Protein AF-I2NRF6-F1 (afdb_monomer)

Radius of gyration: 36.83 Å; Cα contacts (8 Å, |Δi|>4): 286; chains: 1; bounding box: 95×113×86 Å

Mean predicted aligned error: 20.54 Å

Solvent-accessible surface area (backbone atoms only — not comparable to full-atom values): 15929 Å² total; per-residue (Å²): 130,88,85,88,87,87,88,79,90,83,82,88,79,86,84,82,81,82,82,82,86,74,88,84,81,87,84,85,87,82,91,84,87,80,81,88,86,83,93,84,89,80,89,77,91,84,89,85,81,90,86,87,86,87,82,82,86,88,88,80,89,79,90,85,88,89,84,87,84,89,88,91,91,83,86,87,87,85,82,90,82,88,85,87,88,84,88,86,85,85,90,87,90,86,89,82,88,89,81,94,71,92,71,78,76,79,74,76,77,74,75,76,76,73,68,51,73,68,55,41,20,56,50,25,44,54,50,34,75,73,59,85,54,38,16,42,33,33,36,18,33,46,49,36,55,45,19,67,72,62,37,46,52,29,30,57,85,72,59,40,39,37,38,32,38,48,79,50,41,38,33,44,27,50,70,94,61,67,76,44,63,25,41,70,77,49,71,55,72,45,58,92,80,7,36,37,39,29,39,31,41,27,94,87,71,52,63,38,33,46,36,40,33,20,31,84,78,27,46,58,72,40,40,36,39,39,43,95,91,46,75,47,66,26,42,77,113

pLDDT: mean 70.99, std 26.88, range [32.66, 98.62]

Organism: NCBI:txid1095733

Foldseek 3Di:
DDDDDDDDDDDDDDDDDDDPPDDDDDDDDDDDDDDDDDDDDDDDDDDDDDDDDDDDDDDDDDDDDDDDDDDDDDDDDDDDDDDDDDDDDDDDDDDDDDDDDPPDDPDDPDPPPPDALQRQLVVLVVVLVVDPQLLSVLLSCVSNQQCVLVAAWWALVPQWIWGAHRRGWIWTTDHPRDTFIWHFPDWDADRPQSWIKTWTAGPVGFTKIWIWHADSNSHTPWIWIGGPNDIGIIDHD

Sequence (237 aa):
MKNKKIISLAALALTAILFLGACGGNKEEKTSEASSSKTSQVKQTSSSKKKVITSKDPIASSSSDSKSEESHTVGSKNNQAAASQTPAPAEEATPAAPVTKEVATPATPAKAKLPSLEDGHAHAKKQASATENAQYKGVYSVAAGDFSAAAGNWSDKRDTGVTIGQGGQVTIQLPGGQPVAYGISAYNYTLDDGHYHANLSAGDGSAATLDIVVGKDGSVSSVTVLKDGVSHSLTRE

Structure (mmCIF, N/CA/C/O backbone):
data_AF-I2NRF6-F1
#
_entry.id   AF-I2NRF6-F1
#
loop_
_atom_site.group_PDB
_atom_site.id
_atom_site.type_symbol
_atom_site.label_atom_id
_atom_site.label_alt_id
_atom_site.label_comp_id
_atom_site.label_asym_id
_atom_site.label_entity_id
_atom_site.label_seq_id
_atom_site.pdbx_PDB_ins_code
_atom_site.Cartn_x
_atom_site.Cartn_y
_atom_site.Cartn_z
_atom_site.occupancy
_atom_site.B_iso_or_equiv
_atom_site.auth_seq_id
_atom_site.auth_comp_id
_atom_site.auth_asym_id
_atom_site.auth_atom_id
_atom_site.pdbx_PDB_model_num
ATOM 1 N N . MET A 1 1 ? -51.000 -19.996 17.520 1.00 37.38 1 MET A N 1
ATOM 2 C CA . MET A 1 1 ? -49.983 -21.081 17.511 1.00 37.38 1 MET A CA 1
ATOM 3 C C . MET A 1 1 ? -48.806 -20.565 16.675 1.00 37.38 1 MET A C 1
ATOM 5 O O . MET A 1 1 ? -49.075 -19.895 15.692 1.00 37.38 1 MET A O 1
ATOM 9 N N . LYS A 1 2 ? -47.540 -20.562 17.129 1.00 49.00 2 LYS A N 1
ATOM 10 C CA . LYS A 1 2 ? -46.599 -21.712 17.1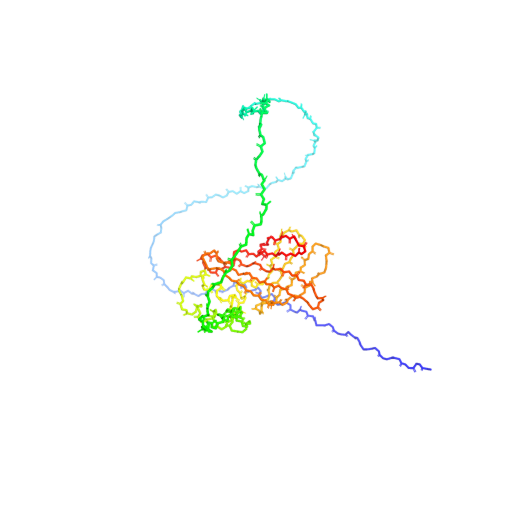78 1.00 49.00 2 LYS A CA 1
ATOM 11 C C . LYS A 1 2 ? -46.588 -22.447 15.815 1.00 49.00 2 LYS A C 1
ATOM 13 O O . LYS A 1 2 ? -47.641 -22.907 15.405 1.00 49.00 2 LYS A O 1
ATOM 18 N N . ASN A 1 3 ? -45.489 -22.531 15.052 1.00 54.09 3 ASN A N 1
ATOM 19 C CA . ASN A 1 3 ? -44.090 -22.765 15.455 1.00 54.09 3 ASN A CA 1
ATOM 20 C C . ASN A 1 3 ? -43.054 -21.905 14.693 1.00 54.09 3 ASN A C 1
ATOM 22 O O . ASN A 1 3 ? -43.292 -21.501 13.561 1.00 54.09 3 ASN A O 1
ATOM 26 N N . LYS A 1 4 ? -41.862 -21.725 15.282 1.00 56.09 4 LYS A N 1
ATOM 27 C CA . LYS A 1 4 ? -40.621 -21.338 14.578 1.00 56.09 4 LYS A CA 1
ATOM 28 C C . LYS A 1 4 ? -39.717 -22.576 14.483 1.00 56.09 4 LYS A C 1
ATOM 30 O O . LYS A 1 4 ? -39.718 -23.373 15.419 1.00 56.09 4 LYS A O 1
ATOM 35 N N . LYS A 1 5 ? -38.921 -22.724 13.418 1.00 68.00 5 LYS A N 1
ATOM 36 C CA . LYS A 1 5 ? -37.789 -23.667 13.383 1.00 68.00 5 LYS A CA 1
ATOM 37 C C . LYS A 1 5 ? -36.487 -22.883 13.259 1.00 68.00 5 LYS A C 1
ATOM 39 O O . LYS A 1 5 ? -36.345 -22.071 12.354 1.00 68.00 5 LYS A O 1
ATOM 44 N N . ILE A 1 6 ? -35.570 -23.142 14.183 1.00 62.25 6 ILE A N 1
ATOM 45 C CA . ILE A 1 6 ? -34.181 -22.687 14.146 1.00 62.25 6 ILE A CA 1
ATOM 46 C C . ILE A 1 6 ? -33.362 -23.946 13.863 1.00 62.25 6 ILE A C 1
ATOM 48 O O . ILE A 1 6 ? -33.568 -24.956 14.535 1.00 62.25 6 ILE A O 1
ATOM 52 N N . ILE A 1 7 ? -32.476 -23.903 12.873 1.00 69.69 7 ILE A N 1
ATOM 53 C CA . ILE A 1 7 ? -31.483 -24.954 12.632 1.00 69.69 7 ILE A CA 1
ATOM 54 C C . ILE A 1 7 ? -30.125 -24.329 12.929 1.00 69.69 7 ILE A C 1
ATOM 56 O O . ILE A 1 7 ? -29.842 -23.224 12.473 1.00 69.69 7 ILE A O 1
ATOM 60 N N . SER A 1 8 ? -29.330 -25.002 13.753 1.00 47.97 8 SER A N 1
ATOM 61 C CA . SER A 1 8 ? -28.060 -24.499 14.264 1.00 47.97 8 SER A CA 1
ATOM 62 C C . SER A 1 8 ? -27.054 -25.639 14.382 1.00 47.97 8 SER A C 1
ATOM 64 O O . SER A 1 8 ? -27.447 -26.777 14.623 1.00 47.97 8 SER A O 1
ATOM 66 N N . LEU A 1 9 ? -25.778 -25.264 14.290 1.00 45.59 9 LEU A N 1
ATOM 67 C CA . LEU A 1 9 ? -24.602 -25.986 14.774 1.00 45.59 9 LEU A CA 1
ATOM 68 C C . LEU A 1 9 ? -24.244 -27.337 14.119 1.00 45.59 9 LEU A C 1
ATOM 70 O O . LEU A 1 9 ? -24.797 -28.385 14.435 1.00 45.59 9 LEU A O 1
ATOM 74 N N . ALA A 1 10 ? -23.141 -27.315 13.370 1.00 56.53 10 ALA A N 1
ATOM 75 C CA . ALA A 1 10 ? -22.099 -28.339 13.434 1.00 56.53 10 ALA A CA 1
ATOM 76 C C . ALA A 1 10 ? -20.745 -27.650 13.183 1.00 56.53 10 ALA A C 1
ATOM 78 O O . ALA A 1 10 ? -20.636 -26.837 12.268 1.00 56.53 10 ALA A O 1
ATOM 79 N N . ALA A 1 11 ? -19.732 -27.925 14.008 1.00 53.75 11 ALA A N 1
ATOM 80 C CA . ALA A 1 11 ? -18.400 -27.334 13.862 1.00 53.75 11 ALA A CA 1
ATOM 81 C C . ALA A 1 11 ? -17.468 -28.276 13.084 1.00 53.75 11 ALA A C 1
ATOM 83 O O . ALA A 1 11 ? -17.462 -29.480 13.343 1.00 53.75 11 ALA A O 1
ATOM 84 N N . LEU A 1 12 ? -16.641 -27.736 12.181 1.00 50.00 12 LEU A N 1
ATOM 85 C CA . LEU A 1 12 ? -15.495 -28.478 11.650 1.00 50.00 12 LEU A CA 1
ATOM 86 C C . LEU A 1 12 ? -14.357 -28.459 12.676 1.00 50.00 12 LEU A C 1
ATOM 88 O O . LEU A 1 12 ? -13.884 -27.394 13.069 1.00 50.00 12 LEU A O 1
ATOM 92 N N . ALA A 1 13 ? -13.911 -29.642 13.094 1.00 58.81 13 ALA A N 1
ATOM 93 C CA . ALA A 1 13 ? -12.734 -29.795 13.940 1.00 58.81 13 ALA A CA 1
ATOM 94 C C . ALA A 1 13 ? -11.450 -29.721 13.097 1.00 58.81 13 ALA A C 1
ATOM 96 O O . ALA A 1 13 ? -11.350 -30.373 12.058 1.00 58.81 13 ALA A O 1
ATOM 97 N N . LEU A 1 14 ? -10.453 -28.960 13.559 1.00 43.31 14 LEU A N 1
ATOM 98 C CA . LEU A 1 14 ? -9.118 -28.943 12.957 1.00 43.31 14 LEU A CA 1
ATOM 99 C C . LEU A 1 14 ? -8.323 -30.177 13.406 1.00 43.31 14 LEU A C 1
ATOM 101 O O . LEU A 1 14 ? -7.931 -30.280 14.568 1.00 43.31 14 LEU A O 1
ATOM 105 N N . THR A 1 15 ? -8.034 -31.087 12.478 1.00 59.72 15 THR A N 1
ATOM 106 C CA . THR A 1 15 ? -7.159 -32.246 12.714 1.00 59.72 15 THR A CA 1
ATOM 107 C C . THR A 1 15 ? -5.709 -31.900 12.366 1.00 59.72 15 THR A C 1
ATOM 109 O O . THR A 1 15 ? -5.288 -32.010 11.216 1.00 59.72 15 THR A O 1
ATOM 112 N N . ALA A 1 16 ? -4.922 -31.478 13.357 1.00 50.16 16 ALA A N 1
ATOM 113 C CA . ALA A 1 16 ? -3.485 -31.262 13.183 1.00 50.16 16 ALA A CA 1
ATOM 114 C C . ALA A 1 16 ? -2.722 -32.600 13.251 1.00 50.16 16 ALA A C 1
ATOM 116 O O . ALA A 1 16 ? -2.736 -33.271 14.282 1.00 50.16 16 ALA A O 1
ATOM 117 N N . ILE A 1 17 ? -2.037 -32.983 12.168 1.00 72.50 17 ILE A N 1
ATOM 118 C CA . ILE A 1 17 ? -1.206 -34.197 12.119 1.00 72.50 17 ILE A CA 1
ATOM 119 C C . ILE A 1 17 ? 0.265 -33.817 12.323 1.00 72.50 17 ILE A C 1
ATOM 121 O O . ILE A 1 17 ? 0.910 -33.280 11.426 1.00 72.50 17 ILE A O 1
ATOM 125 N N . LEU A 1 18 ? 0.807 -34.132 13.501 1.00 58.41 18 LEU A N 1
ATOM 126 C CA . LEU A 1 18 ? 2.235 -34.015 13.805 1.00 58.41 18 LEU A CA 1
ATOM 127 C C . LEU A 1 18 ? 2.958 -35.326 13.462 1.00 58.41 18 LEU A C 1
ATOM 129 O O . LEU A 1 18 ? 3.000 -36.248 14.276 1.00 58.41 18 LEU A O 1
ATOM 133 N N . PHE A 1 19 ? 3.558 -35.413 12.272 1.00 60.91 19 PHE A N 1
ATOM 134 C CA . PHE A 1 19 ? 4.422 -36.545 11.923 1.00 60.91 19 PHE A CA 1
ATOM 135 C C . PHE A 1 19 ? 5.835 -36.374 12.499 1.00 60.91 19 PHE A C 1
ATOM 137 O O . PHE A 1 19 ? 6.716 -35.778 11.881 1.00 60.91 19 PHE A O 1
ATOM 144 N N . LEU A 1 20 ? 6.070 -36.950 13.682 1.00 56.56 20 LEU A N 1
ATOM 145 C CA . LEU A 1 20 ? 7.418 -37.163 14.218 1.00 56.56 20 LEU A CA 1
ATOM 146 C C . LEU A 1 20 ? 8.091 -38.331 13.473 1.00 56.56 20 LEU A C 1
ATOM 148 O O . LEU A 1 20 ? 8.017 -39.484 13.894 1.00 56.56 20 LEU A O 1
ATOM 152 N N . GLY A 1 21 ? 8.755 -38.031 12.355 1.00 49.56 21 GLY A N 1
ATOM 153 C CA . GLY A 1 21 ? 9.581 -38.990 11.615 1.00 49.56 21 GLY A CA 1
ATOM 154 C C . GLY A 1 21 ? 10.935 -39.219 12.291 1.00 49.56 21 GLY A C 1
ATOM 155 O O . GLY A 1 21 ? 11.900 -38.521 11.990 1.00 49.56 21 GLY A O 1
ATOM 156 N N . ALA A 1 22 ? 11.017 -40.182 13.211 1.00 42.44 22 ALA A N 1
ATOM 157 C CA . ALA A 1 22 ? 12.249 -40.495 13.937 1.00 42.44 22 ALA A CA 1
ATOM 158 C C . ALA A 1 22 ? 13.098 -41.595 13.263 1.00 42.44 22 ALA A C 1
ATOM 160 O O . ALA A 1 22 ? 12.592 -42.655 12.915 1.00 42.44 22 ALA A O 1
ATOM 161 N N . CYS A 1 23 ? 14.403 -41.321 13.163 1.00 44.41 23 CYS A N 1
ATOM 162 C CA . CYS A 1 23 ? 15.554 -42.239 13.114 1.00 44.41 23 CYS A CA 1
ATOM 163 C C . CYS A 1 23 ? 15.376 -43.678 12.564 1.00 44.41 23 CYS A C 1
ATOM 165 O O . CYS A 1 23 ? 14.901 -44.577 13.256 1.00 44.41 23 CYS A O 1
ATOM 167 N N . GLY A 1 24 ? 15.964 -43.931 11.389 1.00 40.94 24 GLY A N 1
ATOM 168 C CA . GLY A 1 24 ? 16.352 -45.264 10.909 1.00 40.94 24 GLY A CA 1
ATOM 169 C C . GLY A 1 24 ? 17.082 -45.171 9.557 1.00 40.94 24 GLY A C 1
ATOM 170 O O . GLY A 1 24 ? 16.730 -44.333 8.737 1.00 40.94 24 GLY A O 1
ATOM 171 N N . GLY A 1 25 ? 18.117 -45.961 9.254 1.00 37.56 25 GLY A N 1
ATOM 172 C CA . GLY A 1 25 ? 18.755 -46.975 10.099 1.00 37.56 25 GLY A CA 1
ATOM 173 C C . GLY A 1 25 ? 19.705 -47.900 9.324 1.00 37.56 25 GLY A C 1
ATOM 174 O O . GLY A 1 25 ? 19.386 -49.068 9.183 1.00 37.56 25 GLY A O 1
ATOM 175 N N . ASN A 1 26 ? 20.847 -47.363 8.869 1.00 41.31 26 ASN A N 1
ATOM 176 C CA . ASN A 1 26 ? 22.010 -48.024 8.233 1.00 41.31 26 ASN A CA 1
ATOM 177 C C . ASN A 1 26 ? 21.811 -48.967 7.012 1.00 41.31 26 ASN A C 1
ATOM 179 O O . ASN A 1 26 ? 20.937 -49.826 6.945 1.00 41.31 26 ASN A O 1
ATOM 183 N N . LYS A 1 27 ? 22.752 -48.858 6.065 1.00 47.28 27 LYS A N 1
ATOM 184 C CA . LYS A 1 27 ? 23.348 -49.998 5.355 1.00 47.28 27 LYS A CA 1
ATOM 185 C C . LYS A 1 27 ? 24.784 -49.625 4.968 1.00 47.28 27 LYS A C 1
ATOM 187 O O . LYS A 1 27 ? 25.066 -48.446 4.773 1.00 47.28 27 LYS A O 1
ATOM 192 N N . GLU A 1 28 ? 25.681 -50.603 4.944 1.00 39.94 28 GLU A N 1
ATOM 193 C CA . GLU A 1 28 ? 27.136 -50.391 4.919 1.00 39.94 28 GLU A CA 1
ATOM 194 C C . GLU A 1 28 ? 27.783 -50.741 3.559 1.00 39.94 28 GLU A C 1
ATOM 196 O O . GLU A 1 28 ? 27.094 -51.136 2.621 1.00 39.94 28 GLU A O 1
ATOM 201 N N . GLU A 1 29 ? 29.121 -50.649 3.523 1.00 36.12 29 GLU A N 1
ATOM 202 C CA . GLU A 1 29 ? 30.067 -50.853 2.406 1.00 36.12 29 GLU A CA 1
ATOM 203 C C . GLU A 1 29 ? 30.328 -49.642 1.473 1.00 36.12 29 GLU A C 1
ATOM 205 O O . GLU A 1 29 ? 29.399 -48.987 1.018 1.00 36.12 29 GLU A O 1
ATOM 210 N N . LYS A 1 30 ? 31.586 -49.302 1.124 1.00 38.59 30 LYS A N 1
ATOM 211 C CA . LYS A 1 30 ? 32.890 -49.791 1.641 1.00 38.59 30 LYS A CA 1
ATOM 212 C C . LYS A 1 30 ? 34.030 -48.767 1.458 1.00 38.59 30 LYS A C 1
ATOM 214 O O . LYS A 1 30 ? 34.103 -48.090 0.442 1.00 38.59 30 LYS A O 1
ATOM 219 N N . THR A 1 31 ? 34.944 -48.769 2.430 1.00 35.00 31 THR A N 1
ATOM 220 C CA . THR A 1 31 ? 36.403 -48.534 2.333 1.00 35.00 31 THR A CA 1
ATOM 221 C C . THR A 1 31 ? 36.955 -47.402 1.449 1.00 35.00 31 THR A C 1
ATOM 223 O O . THR A 1 31 ? 37.095 -47.560 0.239 1.00 35.00 31 THR A O 1
ATOM 226 N N . SER A 1 32 ? 37.539 -46.383 2.095 1.00 37.81 32 SER A N 1
ATOM 227 C CA . SER A 1 32 ? 38.983 -46.087 1.960 1.00 37.81 32 SER A CA 1
ATOM 228 C C . SER A 1 32 ? 39.524 -45.272 3.145 1.00 37.81 32 SER A C 1
ATOM 230 O O . SER A 1 32 ? 38.776 -44.612 3.862 1.00 37.81 32 SER A O 1
ATOM 232 N N . GLU A 1 33 ? 40.828 -45.410 3.373 1.00 36.22 33 GLU A N 1
ATOM 233 C CA . GLU A 1 33 ? 41.611 -44.938 4.528 1.00 36.22 33 GLU A CA 1
ATOM 234 C C . GLU A 1 33 ? 42.023 -43.441 4.362 1.00 36.22 33 GLU A C 1
ATOM 236 O O . GLU A 1 33 ? 41.739 -42.846 3.327 1.00 36.22 33 GLU A O 1
ATOM 241 N N . ALA A 1 34 ? 42.669 -42.727 5.301 1.00 34.09 34 ALA A N 1
ATOM 242 C CA . ALA A 1 34 ? 43.435 -43.143 6.484 1.00 34.09 34 ALA A CA 1
ATOM 243 C C . ALA A 1 34 ? 43.531 -42.051 7.585 1.00 34.09 34 ALA A C 1
ATOM 245 O O . ALA A 1 34 ? 43.281 -40.880 7.328 1.00 34.09 34 ALA A O 1
ATOM 246 N N . SER A 1 35 ? 44.011 -42.459 8.773 1.00 39.09 35 SER A N 1
ATOM 247 C CA . SER A 1 35 ? 44.664 -41.675 9.854 1.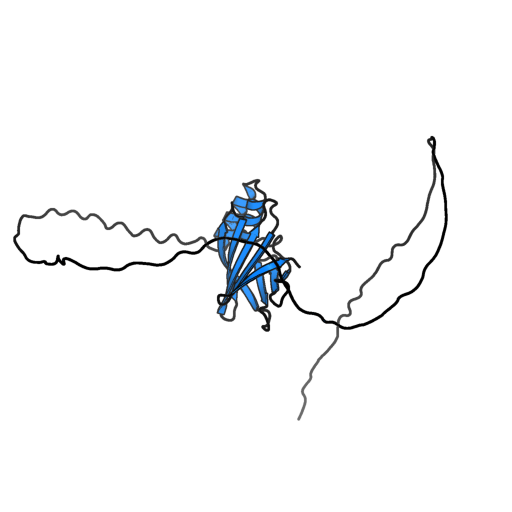00 39.09 35 SER A CA 1
ATOM 248 C C . SER A 1 35 ? 43.993 -40.395 10.407 1.00 39.09 35 SER A C 1
ATOM 250 O O . SER A 1 35 ? 43.890 -39.383 9.735 1.00 39.09 35 SER A O 1
ATOM 252 N N . SER A 1 36 ? 43.540 -40.383 11.672 1.00 41.19 36 SER A N 1
ATOM 253 C CA . SER A 1 36 ? 44.330 -40.105 12.909 1.00 41.19 36 SER A CA 1
ATOM 254 C C . SER A 1 36 ? 44.735 -38.618 13.066 1.00 41.19 36 SER A C 1
ATOM 256 O O . SER A 1 36 ? 45.257 -38.040 12.125 1.00 41.19 36 SER A O 1
ATOM 258 N N . SER A 1 37 ? 44.623 -37.927 14.209 1.00 42.84 37 SER A N 1
ATOM 259 C CA . SER A 1 37 ? 44.327 -38.284 15.619 1.00 42.84 37 SER A CA 1
ATOM 260 C C . SER A 1 37 ? 43.640 -37.066 16.322 1.00 42.84 37 SER A C 1
ATOM 262 O O . SER A 1 37 ? 43.393 -36.073 15.651 1.00 42.84 37 SER A O 1
ATOM 264 N N . LYS A 1 38 ? 43.305 -36.988 17.628 1.00 45.94 38 LYS A N 1
ATOM 265 C CA . LYS A 1 38 ? 43.555 -37.838 18.816 1.00 45.94 38 LYS A CA 1
ATOM 266 C C . LYS A 1 38 ? 42.481 -37.619 19.912 1.00 45.94 38 LYS A C 1
ATOM 268 O O . LYS A 1 38 ? 41.766 -36.626 19.906 1.00 45.94 38 LYS A O 1
ATOM 273 N N . THR A 1 39 ? 42.420 -38.530 20.883 1.00 40.25 39 THR A N 1
ATOM 274 C CA . THR A 1 39 ? 41.575 -38.501 22.098 1.00 40.25 39 THR A CA 1
ATOM 275 C C . THR A 1 39 ? 42.037 -37.508 23.176 1.00 40.25 39 THR A C 1
ATOM 277 O O . THR A 1 39 ? 43.237 -37.410 23.417 1.00 40.25 39 THR A O 1
ATOM 280 N N . SER A 1 40 ? 41.082 -36.926 23.921 1.00 43.19 40 SER A N 1
ATOM 281 C CA . SER A 1 40 ? 41.122 -36.842 25.400 1.00 43.19 40 SER A CA 1
ATOM 282 C C . SER A 1 40 ? 39.719 -36.657 26.002 1.00 43.19 40 SER A C 1
ATOM 284 O O . SER A 1 40 ? 38.947 -35.818 25.551 1.00 43.19 40 SER A O 1
ATOM 286 N N . GLN A 1 41 ? 39.389 -37.460 27.019 1.00 36.78 41 GLN A N 1
ATOM 287 C CA . GLN A 1 41 ? 38.160 -37.365 27.823 1.00 36.78 41 GLN A CA 1
ATOM 288 C C . GLN A 1 41 ? 38.431 -36.633 29.146 1.00 36.78 41 GLN A C 1
ATOM 290 O O . GLN A 1 41 ? 39.555 -36.691 29.631 1.00 36.78 41 GLN A O 1
ATOM 295 N N . VAL A 1 42 ? 37.379 -36.079 29.766 1.00 38.19 42 VAL A N 1
ATOM 296 C CA . VAL A 1 42 ? 37.062 -36.054 31.222 1.00 38.19 42 VAL A CA 1
ATOM 297 C C . VAL A 1 42 ? 35.727 -35.279 31.339 1.00 38.19 42 VAL A C 1
ATOM 299 O O . VAL A 1 42 ? 35.592 -34.214 30.751 1.00 38.19 42 VAL A O 1
ATOM 302 N N . LYS A 1 43 ? 34.602 -35.883 31.768 1.00 35.06 43 LYS A N 1
ATOM 303 C CA . LYS A 1 43 ? 34.129 -36.080 33.164 1.00 35.06 43 LYS A CA 1
ATOM 304 C C . LYS A 1 43 ? 34.078 -34.774 33.996 1.00 35.06 43 LYS A C 1
ATOM 306 O O . LYS A 1 43 ? 34.999 -33.986 33.931 1.00 35.06 43 LYS A O 1
ATOM 311 N N . GLN A 1 44 ? 33.112 -34.499 34.878 1.00 37.91 44 GLN A N 1
ATOM 312 C CA . GLN A 1 44 ? 31.765 -35.035 35.152 1.00 37.91 44 GLN A CA 1
ATOM 313 C C . GLN A 1 44 ? 31.134 -34.152 36.258 1.00 37.91 44 GLN A C 1
ATOM 315 O O . GLN A 1 44 ? 31.861 -33.779 37.176 1.00 37.91 44 GLN A O 1
ATOM 320 N N . THR A 1 45 ? 29.800 -33.976 36.298 1.00 33.12 45 THR A N 1
ATOM 321 C CA . THR A 1 45 ? 29.042 -33.405 37.457 1.00 33.12 45 THR A CA 1
ATOM 322 C C . THR A 1 45 ? 29.353 -31.924 37.810 1.00 33.12 45 THR A C 1
ATOM 324 O O . THR A 1 45 ? 30.334 -31.371 37.338 1.00 33.12 45 THR A O 1
ATOM 327 N N . SER A 1 46 ? 28.538 -31.165 38.562 1.00 36.62 46 SER A N 1
ATOM 328 C CA . SER A 1 46 ? 27.260 -31.435 39.269 1.00 36.62 46 SER A CA 1
ATOM 329 C C . SER A 1 46 ? 26.392 -30.163 39.396 1.00 36.62 46 SER A C 1
ATOM 331 O O . SER A 1 46 ? 26.882 -29.047 39.263 1.00 36.62 46 SER A O 1
ATOM 333 N N . SER A 1 47 ? 25.100 -30.333 39.693 1.00 38.62 47 SER A N 1
ATOM 334 C CA . SER A 1 47 ? 24.085 -29.276 39.857 1.00 38.62 47 SER A CA 1
ATOM 335 C C . SER A 1 47 ? 23.961 -28.735 41.294 1.00 38.62 47 SER A C 1
ATOM 337 O O . SER A 1 47 ? 24.228 -29.482 42.235 1.00 38.62 47 SER A O 1
ATOM 339 N N . SER A 1 48 ? 23.443 -27.499 41.485 1.00 41.12 48 SER A N 1
ATOM 340 C CA . SER A 1 48 ? 22.462 -27.165 42.558 1.00 41.12 48 SER A CA 1
ATOM 341 C C . SER A 1 48 ? 22.058 -25.679 42.735 1.00 41.12 48 SER A C 1
ATOM 343 O O . SER A 1 48 ? 22.898 -24.794 42.774 1.00 41.12 48 SER A O 1
ATOM 345 N N . LYS A 1 49 ? 20.765 -25.487 43.064 1.00 40.19 49 LYS A N 1
ATOM 346 C CA . LYS A 1 49 ? 20.176 -24.506 44.022 1.00 40.19 49 LYS A CA 1
ATOM 347 C C . LYS A 1 49 ? 20.181 -22.985 43.733 1.00 40.19 49 LYS A C 1
ATOM 349 O O . LYS A 1 49 ? 21.005 -22.224 44.225 1.00 40.19 49 LYS A O 1
ATOM 354 N N . LYS A 1 50 ? 19.053 -22.551 43.152 1.00 44.47 50 LYS A N 1
ATOM 355 C CA . LYS A 1 50 ? 18.151 -21.468 43.625 1.00 44.47 50 LYS A CA 1
ATOM 356 C C . LYS A 1 50 ? 18.508 -20.818 44.982 1.00 44.47 50 LYS A C 1
ATOM 358 O O . LYS A 1 50 ? 18.512 -21.507 46.003 1.00 44.47 50 LYS A O 1
ATOM 363 N N . LYS A 1 51 ? 18.576 -19.479 45.021 1.00 42.47 51 LYS A N 1
ATOM 364 C CA . LYS A 1 51 ? 18.399 -18.659 46.237 1.00 42.47 51 LYS A CA 1
ATOM 365 C C . LYS A 1 51 ? 17.592 -17.393 45.913 1.00 42.47 51 LYS A C 1
ATOM 367 O O . LYS A 1 51 ? 17.826 -16.773 44.885 1.00 42.47 51 LYS A O 1
ATOM 372 N N . VAL A 1 52 ? 16.662 -17.022 46.792 1.00 41.81 52 VAL A N 1
ATOM 373 C CA . VAL A 1 52 ? 15.909 -15.754 46.760 1.00 41.81 52 VAL A CA 1
ATOM 374 C C . VAL A 1 52 ? 16.242 -14.989 48.038 1.00 41.81 52 VAL A C 1
ATOM 376 O O . VAL A 1 52 ? 16.162 -15.581 49.112 1.00 41.81 52 VAL A O 1
ATOM 379 N N . ILE A 1 53 ? 16.595 -13.705 47.933 1.00 48.91 53 ILE A N 1
ATOM 380 C CA . ILE A 1 53 ? 16.589 -12.741 49.046 1.00 48.91 53 ILE A CA 1
ATOM 381 C C . ILE A 1 53 ? 16.098 -11.391 48.509 1.00 48.91 53 ILE A C 1
ATOM 383 O O . ILE A 1 53 ? 16.611 -10.893 47.512 1.00 48.91 53 ILE A O 1
ATOM 387 N N . THR A 1 54 ? 15.124 -10.805 49.199 1.00 44.66 54 THR A N 1
ATOM 388 C CA . THR A 1 54 ? 14.643 -9.423 49.043 1.00 44.66 54 THR A CA 1
ATOM 389 C C . THR A 1 54 ? 15.302 -8.507 50.076 1.00 44.66 54 THR A C 1
ATOM 391 O O . THR A 1 54 ? 15.361 -8.920 51.232 1.00 44.66 54 THR A O 1
ATOM 394 N N . SER A 1 55 ? 15.680 -7.269 49.719 1.00 42.22 55 SER A N 1
ATOM 395 C CA . SER A 1 55 ? 15.767 -6.134 50.667 1.00 42.22 55 SER A CA 1
ATOM 396 C C . SER A 1 55 ? 15.954 -4.764 49.989 1.00 42.22 55 SER A C 1
ATOM 398 O O . SER A 1 55 ? 16.987 -4.517 49.382 1.00 42.22 55 SER A O 1
ATOM 400 N N . LYS A 1 56 ? 14.939 -3.908 50.163 1.00 49.41 56 LYS A N 1
ATOM 401 C CA . LYS A 1 56 ? 14.932 -2.441 50.377 1.00 49.41 56 LYS A CA 1
ATOM 402 C C . LYS A 1 56 ? 16.120 -1.533 49.962 1.00 49.41 56 LYS A C 1
ATOM 404 O O . LYS A 1 56 ? 17.211 -1.632 50.514 1.00 49.41 56 LYS A O 1
ATOM 409 N N . ASP A 1 57 ? 15.762 -0.493 49.202 1.00 44.41 57 ASP A N 1
ATOM 410 C CA . ASP A 1 57 ? 16.264 0.904 49.216 1.00 44.41 57 ASP A CA 1
ATOM 411 C C . ASP A 1 57 ? 16.205 1.584 50.618 1.00 44.41 57 ASP A C 1
ATOM 413 O O . ASP A 1 57 ? 15.541 1.032 51.504 1.00 44.41 57 ASP A O 1
ATOM 417 N N . PRO A 1 58 ? 16.774 2.798 50.863 1.00 59.28 58 PRO A N 1
ATOM 418 C CA . PRO A 1 58 ? 17.309 3.785 49.901 1.00 59.28 58 PRO A CA 1
ATOM 419 C C . PRO A 1 58 ? 18.664 4.431 50.286 1.00 59.28 58 PRO A C 1
ATOM 421 O O . PRO A 1 58 ? 19.214 4.154 51.347 1.00 59.28 58 PRO A O 1
ATOM 424 N N . ILE A 1 59 ? 19.137 5.385 49.467 1.00 46.06 59 ILE A N 1
ATOM 425 C CA . ILE A 1 59 ? 19.852 6.620 49.872 1.00 46.06 59 ILE A CA 1
ATOM 426 C C . ILE A 1 59 ? 19.806 7.631 48.703 1.00 46.06 59 ILE A C 1
ATOM 428 O O . ILE A 1 59 ? 19.637 7.234 47.553 1.00 46.06 59 ILE A O 1
ATOM 432 N N . ALA A 1 60 ? 19.914 8.932 48.993 1.00 38.78 60 ALA A N 1
ATOM 433 C CA . ALA A 1 60 ? 19.880 10.021 48.008 1.00 38.78 60 ALA A CA 1
ATOM 434 C C . ALA A 1 60 ? 21.116 10.936 48.121 1.00 38.78 60 ALA A C 1
ATOM 436 O O . ALA A 1 60 ? 21.743 10.967 49.179 1.00 38.78 60 ALA A O 1
ATOM 437 N N . SER A 1 61 ? 21.365 11.737 47.070 1.00 32.69 61 SER A N 1
ATOM 438 C CA . SER A 1 61 ? 22.382 12.813 46.984 1.00 32.69 61 SER A CA 1
ATOM 439 C C . SER A 1 61 ? 23.856 12.351 46.943 1.00 32.69 61 SER A C 1
ATOM 441 O O . SER A 1 61 ? 24.211 11.350 47.55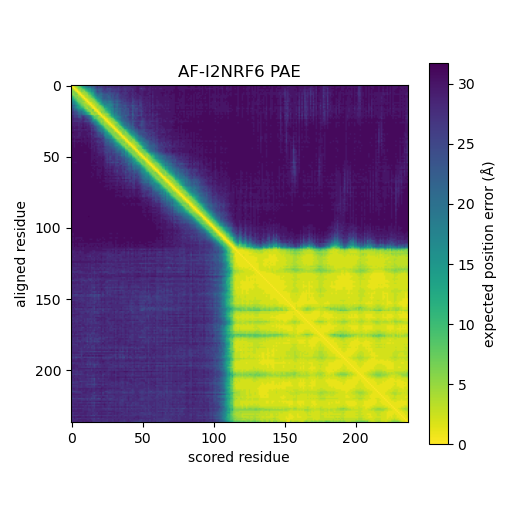0 1.00 32.69 61 SER A O 1
ATOM 443 N N . SER A 1 62 ? 24.787 13.030 46.255 1.00 35.12 62 SER A N 1
ATOM 444 C CA . SER A 1 62 ? 24.717 14.191 45.332 1.00 35.12 62 SER A CA 1
ATOM 445 C C . SER A 1 62 ? 26.040 14.345 44.554 1.00 35.12 62 SER A C 1
ATOM 447 O O . SER A 1 62 ? 27.054 13.879 45.059 1.00 35.12 62 SER A O 1
ATOM 449 N N . SER A 1 63 ? 26.033 15.117 43.445 1.00 38.12 63 SER A N 1
ATOM 450 C CA . SER A 1 63 ? 27.178 15.854 42.823 1.00 38.12 63 SER A CA 1
ATOM 451 C C . SER A 1 63 ? 28.453 15.078 42.413 1.00 38.12 63 SER A C 1
ATOM 453 O O . SER A 1 63 ? 28.940 14.243 43.158 1.00 38.12 63 SER A O 1
ATOM 455 N N . SER A 1 64 ? 29.147 15.364 41.306 1.00 40.22 64 SER A N 1
ATOM 456 C CA . SER A 1 64 ? 28.900 16.151 40.072 1.00 40.22 64 SER A CA 1
ATOM 457 C C . SER A 1 64 ? 29.940 15.643 39.017 1.00 40.22 64 SER A C 1
ATOM 459 O O . SER A 1 64 ? 30.410 14.520 39.178 1.00 40.22 64 SER A O 1
ATOM 461 N N . ASP A 1 65 ? 30.352 16.262 37.901 1.00 38.81 65 ASP A N 1
ATOM 462 C CA . AS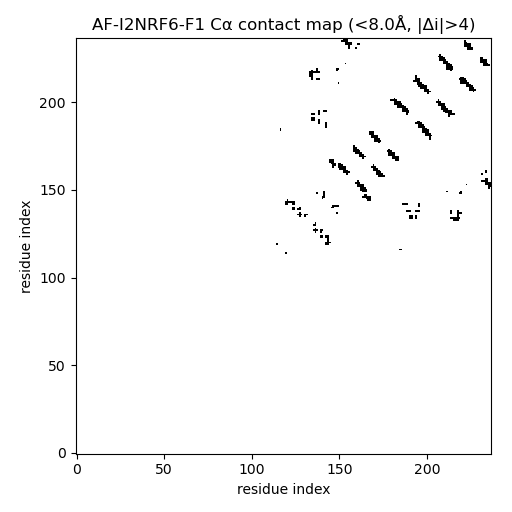P A 1 65 ? 30.212 17.614 37.334 1.00 38.81 65 ASP A CA 1
ATOM 463 C C . ASP A 1 65 ? 30.487 17.593 35.809 1.00 38.81 65 ASP A C 1
ATOM 465 O O . ASP A 1 65 ? 31.136 16.662 35.327 1.00 38.81 65 ASP A O 1
ATOM 469 N N . SER A 1 66 ? 30.046 18.608 35.049 1.00 40.69 66 SER A N 1
ATOM 470 C CA . SER A 1 66 ? 30.482 18.894 33.661 1.00 40.69 66 SER A CA 1
ATOM 471 C C . SER A 1 66 ? 29.962 20.250 33.154 1.00 40.69 66 SER A C 1
ATOM 473 O O . SER A 1 66 ? 28.860 20.672 33.495 1.00 40.69 66 SER A O 1
ATOM 475 N N . LYS A 1 67 ? 30.775 20.934 32.335 1.00 38.53 67 LYS A N 1
ATOM 476 C CA . LYS A 1 67 ? 30.604 22.340 31.915 1.00 38.53 67 LYS A CA 1
ATOM 477 C C . LYS A 1 67 ? 29.951 22.526 30.534 1.00 38.53 67 LYS A C 1
ATOM 479 O O . LYS A 1 67 ? 29.972 21.609 29.720 1.00 38.53 67 LYS A O 1
ATOM 484 N N . SER A 1 68 ? 29.607 23.795 30.267 1.00 40.16 68 SER A N 1
ATOM 485 C CA . SER A 1 68 ? 29.518 24.447 28.944 1.00 40.16 68 SER A CA 1
ATOM 486 C C . SER A 1 68 ? 28.264 24.146 28.098 1.00 40.16 68 SER A C 1
ATOM 488 O O . SER A 1 68 ? 27.701 23.063 28.183 1.00 40.16 68 SER A O 1
ATOM 490 N N . GLU A 1 69 ? 27.741 25.070 27.278 1.00 39.78 69 GLU A N 1
ATOM 491 C CA . GLU A 1 69 ? 28.220 26.423 26.906 1.00 39.78 69 GLU A CA 1
ATOM 492 C C . GLU A 1 69 ? 27.246 27.570 27.273 1.00 39.78 69 GLU A C 1
ATOM 494 O O . GLU A 1 69 ? 26.118 27.364 27.715 1.00 39.78 69 GLU A O 1
ATOM 499 N N . GLU A 1 70 ? 27.747 28.795 27.104 1.00 37.69 70 GLU A N 1
ATOM 500 C CA . GLU A 1 70 ? 27.180 30.088 27.497 1.00 37.69 70 GLU A CA 1
ATOM 501 C C . GLU A 1 70 ? 25.956 30.566 26.672 1.00 37.69 70 GLU A C 1
ATOM 503 O O . GLU A 1 70 ? 25.772 30.199 25.513 1.00 37.69 70 GLU A O 1
ATOM 508 N N . SER A 1 71 ? 25.122 31.436 27.263 1.00 40.03 71 SER A N 1
ATOM 509 C CA . SER A 1 71 ? 23.927 32.032 26.636 1.00 40.03 71 SER A CA 1
ATOM 510 C C . SER A 1 71 ? 23.853 33.543 26.892 1.00 40.03 71 SER A C 1
ATOM 512 O O . SER A 1 71 ? 23.605 33.957 28.025 1.00 40.03 71 SER A O 1
ATOM 514 N N . HIS A 1 72 ? 23.952 34.363 25.838 1.00 40.94 72 HIS A N 1
ATOM 515 C CA . HIS A 1 72 ? 23.828 35.830 25.907 1.00 40.94 72 HIS A CA 1
ATOM 516 C C . HIS A 1 72 ? 22.693 36.368 25.030 1.00 40.94 72 HIS A C 1
ATOM 518 O O . HIS A 1 72 ? 22.796 36.339 23.804 1.00 40.94 72 HIS A O 1
ATOM 524 N N . THR A 1 73 ? 21.660 36.961 25.644 1.00 41.81 73 THR A N 1
ATOM 525 C CA . THR A 1 73 ? 20.603 37.674 24.896 1.00 41.81 73 THR A CA 1
ATOM 526 C C . THR A 1 73 ? 20.018 38.880 25.647 1.00 41.81 73 THR A C 1
ATOM 528 O O . THR A 1 73 ? 18.842 38.921 25.996 1.00 41.81 73 THR A O 1
ATOM 531 N N . VAL A 1 74 ? 20.841 39.909 25.863 1.00 38.31 74 VAL A N 1
ATOM 532 C CA . VAL A 1 74 ? 20.427 41.289 26.198 1.00 38.31 74 VAL A CA 1
ATOM 533 C C . VAL A 1 74 ? 21.514 42.252 25.698 1.00 38.31 74 VAL A C 1
ATOM 535 O O . VAL A 1 74 ? 22.691 41.952 25.835 1.00 38.31 74 VAL A O 1
ATOM 538 N N . GLY A 1 75 ? 21.225 43.420 25.121 1.00 34.47 75 GLY A N 1
ATOM 539 C CA . GLY A 1 75 ? 19.933 44.005 24.742 1.00 34.47 75 GLY A CA 1
ATOM 540 C C . GLY A 1 75 ? 19.999 45.537 24.802 1.00 34.47 75 GLY A C 1
ATOM 541 O O . GLY A 1 75 ? 20.473 46.071 25.797 1.00 34.47 75 GLY A O 1
ATOM 542 N N . SER A 1 76 ? 19.523 46.253 23.773 1.00 38.22 76 SER A N 1
ATOM 543 C CA . SER A 1 76 ? 19.479 47.728 23.769 1.00 38.22 76 SER A CA 1
ATOM 544 C C . SER A 1 76 ? 18.382 48.293 22.865 1.00 38.22 76 SER A C 1
ATOM 546 O O . SER A 1 76 ? 18.126 47.777 21.780 1.00 38.22 76 SER A O 1
ATOM 548 N N . LYS A 1 77 ? 17.758 49.389 23.311 1.00 49.41 77 LYS A N 1
ATOM 549 C CA . LYS A 1 77 ? 16.823 50.227 22.541 1.00 49.41 77 LYS A CA 1
ATOM 550 C C . LYS A 1 77 ? 17.520 51.539 22.166 1.00 49.41 77 LYS A C 1
ATOM 552 O O . LYS A 1 77 ? 18.238 52.071 23.008 1.00 49.41 77 LYS A O 1
ATOM 557 N N . ASN A 1 78 ? 17.204 52.123 21.005 1.00 36.47 78 ASN A N 1
ATOM 558 C CA . ASN A 1 78 ? 16.424 53.375 20.963 1.00 36.47 78 ASN A CA 1
ATOM 559 C C . ASN A 1 78 ? 16.204 53.944 19.542 1.00 36.47 78 ASN A C 1
ATOM 561 O O . ASN A 1 78 ? 17.120 54.041 18.740 1.00 36.47 78 ASN A O 1
ATOM 565 N N . ASN A 1 79 ? 14.972 54.422 19.343 1.00 36.91 79 ASN A N 1
ATOM 566 C CA . ASN A 1 79 ? 14.580 55.677 18.685 1.00 36.91 79 ASN A CA 1
ATOM 567 C C . ASN A 1 79 ? 14.929 55.973 17.200 1.00 36.91 79 ASN A C 1
ATOM 569 O O . ASN A 1 79 ? 15.994 56.482 16.883 1.00 36.91 79 ASN A O 1
ATOM 573 N N . GLN A 1 80 ? 13.864 55.919 16.380 1.00 35.47 80 GLN A N 1
ATOM 574 C CA . GLN A 1 80 ? 13.210 57.110 15.784 1.00 35.47 80 GLN A CA 1
ATOM 575 C C . GLN A 1 80 ? 13.911 57.878 14.640 1.00 35.47 80 GLN A C 1
ATOM 577 O O . GLN A 1 80 ? 14.825 58.651 14.897 1.00 35.47 80 GLN A O 1
ATOM 582 N N . ALA A 1 81 ? 13.312 57.846 13.434 1.00 33.69 81 ALA A N 1
ATOM 583 C CA . ALA A 1 81 ? 12.909 59.046 12.666 1.00 33.69 81 ALA A CA 1
ATOM 584 C C . ALA A 1 81 ? 12.147 58.711 11.355 1.00 33.69 81 ALA A C 1
ATOM 586 O O . ALA A 1 81 ? 12.237 57.599 10.851 1.00 33.69 81 ALA A O 1
ATOM 587 N N . ALA A 1 82 ? 11.479 59.740 10.810 1.00 32.66 82 ALA A N 1
ATOM 588 C CA . ALA A 1 82 ? 11.081 59.957 9.405 1.00 32.66 82 ALA A CA 1
ATOM 589 C C . ALA A 1 82 ? 10.079 58.993 8.716 1.00 32.66 82 ALA A C 1
ATOM 591 O O . ALA A 1 82 ? 10.332 57.815 8.494 1.00 32.66 82 ALA A O 1
ATOM 592 N N . ALA A 1 83 ? 8.947 59.570 8.294 1.00 34.56 83 ALA A N 1
ATOM 593 C CA . ALA A 1 83 ? 7.869 58.935 7.528 1.00 34.56 83 ALA A CA 1
ATOM 594 C C . ALA A 1 83 ? 7.958 59.234 6.009 1.00 34.56 83 ALA A C 1
ATOM 596 O O . ALA A 1 83 ? 8.913 59.862 5.552 1.00 34.56 83 ALA A O 1
ATOM 597 N N . SER A 1 84 ? 6.879 58.913 5.273 1.00 35.62 84 SER A N 1
ATOM 598 C CA . SER A 1 84 ? 6.657 59.044 3.808 1.00 35.62 84 SER A CA 1
ATOM 599 C C . SER A 1 84 ? 7.044 57.778 3.012 1.00 35.62 84 SER A C 1
ATOM 601 O O . SER A 1 84 ? 7.957 57.067 3.407 1.00 35.62 84 SER A O 1
ATOM 603 N N . GLN A 1 85 ? 6.380 57.414 1.905 1.00 33.06 85 GLN A N 1
ATOM 604 C CA . GLN A 1 85 ? 5.540 58.223 1.002 1.00 33.06 85 GLN A CA 1
ATOM 605 C C . GLN A 1 85 ? 4.226 57.534 0.571 1.00 33.06 85 GLN A C 1
ATOM 607 O O . GLN A 1 85 ? 4.122 56.315 0.491 1.00 33.06 85 GLN A O 1
ATOM 612 N N . THR A 1 86 ? 3.231 58.355 0.232 1.00 37.91 86 THR A N 1
ATOM 613 C CA . THR A 1 86 ? 1.994 58.051 -0.518 1.00 37.91 86 THR A CA 1
ATOM 614 C C . THR A 1 86 ? 1.558 59.404 -1.100 1.00 37.91 86 THR A C 1
ATOM 616 O O . THR A 1 86 ? 1.489 60.352 -0.313 1.00 37.91 86 THR A O 1
ATOM 619 N N . PRO A 1 87 ? 1.394 59.568 -2.433 1.00 38.81 87 PRO A N 1
ATOM 620 C CA . PRO A 1 87 ? 0.055 59.389 -3.022 1.00 38.81 87 PRO A CA 1
ATOM 621 C C . PRO A 1 87 ? -0.009 58.967 -4.518 1.00 38.81 87 PRO A C 1
ATOM 623 O O . PRO A 1 87 ? 0.981 58.943 -5.241 1.00 38.81 87 PRO A O 1
ATOM 626 N N . ALA A 1 88 ? -1.241 58.712 -4.969 1.00 40.34 88 ALA A N 1
ATOM 627 C CA . ALA A 1 88 ? -1.762 58.807 -6.349 1.00 40.34 88 ALA A CA 1
ATOM 628 C C . ALA A 1 88 ? -2.959 59.820 -6.318 1.00 40.34 88 ALA A C 1
ATOM 630 O O . ALA A 1 88 ? -3.265 60.241 -5.194 1.00 40.34 88 ALA A O 1
ATOM 631 N N . PRO A 1 89 ? -3.689 60.213 -7.403 1.00 52.62 89 PRO A N 1
ATOM 632 C CA . PRO A 1 89 ? -3.832 59.612 -8.751 1.00 52.62 89 PRO A CA 1
ATOM 633 C C . PRO A 1 89 ? -3.987 60.660 -9.916 1.00 52.62 89 PRO A C 1
ATOM 635 O O . PRO A 1 89 ? -3.392 61.728 -9.823 1.00 52.62 89 PRO A O 1
ATOM 638 N N . ALA A 1 90 ? -4.836 60.363 -10.933 1.00 37.62 90 ALA A N 1
ATOM 639 C CA . ALA A 1 90 ? -5.390 61.214 -12.031 1.00 37.62 90 ALA A CA 1
ATOM 640 C C . ALA A 1 90 ? -4.484 61.410 -13.290 1.00 37.62 90 ALA A C 1
ATOM 642 O O . ALA A 1 90 ? -3.319 61.761 -13.148 1.00 37.62 90 ALA A O 1
ATOM 643 N N . GLU A 1 91 ? -4.853 60.939 -14.505 1.00 38.53 91 GLU A N 1
ATOM 644 C CA . GLU A 1 91 ? -5.775 61.497 -15.556 1.00 38.53 91 GLU A CA 1
ATOM 645 C C . GLU A 1 91 ? -5.114 62.580 -16.453 1.00 38.53 91 GLU A C 1
ATOM 647 O O . GLU A 1 91 ? -4.278 63.329 -15.966 1.00 38.53 91 GLU A O 1
ATOM 652 N N . GLU A 1 92 ? -5.382 62.759 -17.762 1.00 38.28 92 GLU A N 1
ATOM 653 C CA . GLU A 1 92 ? -6.125 62.031 -18.827 1.00 38.28 92 GLU A CA 1
ATOM 654 C C . GLU A 1 92 ? -5.631 62.557 -20.215 1.00 38.28 92 GLU A C 1
ATOM 656 O O . GLU A 1 92 ? -5.269 63.729 -20.289 1.00 38.28 92 GLU A O 1
ATOM 661 N N . ALA A 1 93 ? -5.617 61.746 -21.300 1.00 35.03 93 ALA A N 1
ATOM 662 C CA . ALA A 1 93 ? -5.857 62.172 -22.713 1.00 35.03 93 ALA A CA 1
ATOM 663 C C . ALA A 1 93 ? -5.664 61.037 -23.762 1.00 35.03 93 ALA A C 1
ATOM 665 O O . ALA A 1 93 ? -4.647 60.348 -23.781 1.00 35.03 93 ALA A O 1
ATOM 666 N N . THR A 1 94 ? -6.615 60.894 -24.694 1.00 37.12 94 THR A N 1
ATOM 667 C CA . THR A 1 94 ? -6.595 60.038 -25.920 1.00 37.12 94 THR A CA 1
ATOM 668 C C . THR A 1 94 ? -6.535 60.927 -27.197 1.00 37.12 94 THR A C 1
ATOM 670 O O . THR A 1 94 ? -6.392 62.138 -27.018 1.00 37.12 94 THR A O 1
ATOM 673 N N . PRO A 1 95 ? -6.674 60.464 -28.478 1.00 54.19 95 PRO A N 1
ATOM 674 C CA . PRO A 1 95 ? -6.734 59.105 -29.079 1.00 54.19 95 PRO A CA 1
ATOM 675 C C . PRO A 1 95 ? -5.827 58.880 -30.333 1.00 54.19 95 PRO A C 1
ATOM 677 O O . PRO A 1 95 ? -5.423 59.838 -30.986 1.00 54.19 95 PRO A O 1
ATOM 680 N N . ALA A 1 96 ? -5.652 57.622 -30.790 1.00 35.50 96 ALA A N 1
ATOM 681 C CA . ALA A 1 96 ? -5.390 57.307 -32.217 1.00 35.50 96 ALA A CA 1
ATOM 682 C C . ALA A 1 96 ? -5.637 55.825 -32.624 1.00 35.50 96 ALA A C 1
ATOM 684 O O . ALA A 1 96 ? -4.787 54.983 -32.371 1.00 35.50 96 ALA A O 1
ATOM 685 N N . ALA A 1 97 ? -6.746 55.572 -33.342 1.00 39.28 97 ALA A N 1
ATOM 686 C CA . ALA A 1 97 ? -7.001 54.518 -34.359 1.00 39.28 97 ALA A CA 1
ATOM 687 C C . ALA A 1 97 ? -6.749 52.995 -34.072 1.00 39.28 97 ALA A C 1
ATOM 689 O O . ALA A 1 97 ? -5.917 52.620 -33.253 1.00 39.28 97 ALA A O 1
ATOM 690 N N . PRO A 1 98 ? -7.466 52.069 -34.759 1.00 49.00 98 PRO A N 1
ATOM 691 C CA . PR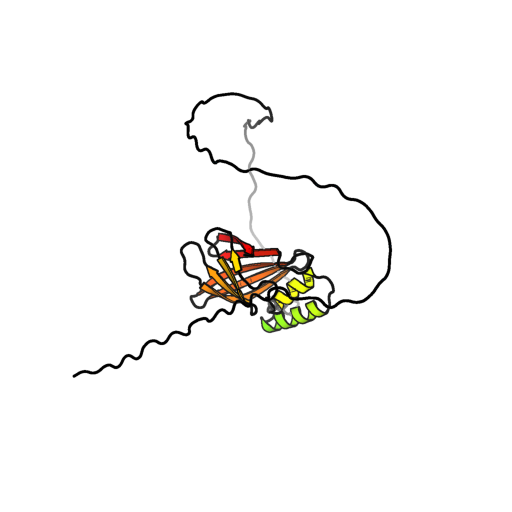O A 1 98 ? -7.445 50.635 -34.434 1.00 49.00 98 PRO A CA 1
ATOM 692 C C . PRO A 1 98 ? -6.551 49.771 -35.345 1.00 49.00 98 PRO A C 1
ATOM 694 O O . PRO A 1 98 ? -6.423 50.026 -36.541 1.00 49.00 98 PRO A O 1
ATOM 697 N N . VAL A 1 99 ? -6.071 48.642 -34.809 1.00 40.38 99 VAL A N 1
ATOM 698 C CA . VAL A 1 99 ? -5.679 47.461 -35.602 1.00 40.38 99 VAL A CA 1
ATOM 699 C C . VAL A 1 99 ? -6.314 46.197 -35.024 1.00 40.38 99 VAL A C 1
ATOM 701 O O . VAL A 1 99 ? -6.032 45.790 -33.900 1.00 40.38 99 VAL A O 1
ATOM 704 N N . THR A 1 100 ? -7.182 45.555 -35.802 1.00 44.84 100 THR A N 1
ATOM 705 C CA . THR A 1 100 ? -7.792 44.270 -35.451 1.00 44.84 100 THR A CA 1
ATOM 706 C C . THR A 1 100 ? -6.780 43.137 -35.593 1.00 44.84 100 THR A C 1
ATOM 708 O O . THR A 1 100 ? -6.331 42.816 -36.692 1.00 44.84 100 THR A O 1
ATOM 711 N N . LYS A 1 101 ? -6.461 42.478 -34.477 1.00 41.34 101 LYS A N 1
ATOM 712 C CA . LYS A 1 101 ? -5.909 41.120 -34.471 1.00 41.34 101 LYS A CA 1
ATOM 713 C C . LYS A 1 101 ? -6.587 40.308 -33.381 1.00 41.34 101 LYS A C 1
ATOM 715 O O . LYS A 1 101 ? -6.284 40.477 -32.203 1.00 41.34 101 LYS A O 1
ATOM 720 N N . GLU A 1 102 ? -7.469 39.399 -33.787 1.00 46.97 102 GLU A N 1
ATOM 721 C CA . GLU A 1 102 ? -7.808 38.253 -32.950 1.00 46.97 102 GLU A CA 1
ATOM 722 C C . GLU A 1 102 ? -6.536 37.426 -32.745 1.00 46.97 102 GLU A C 1
ATOM 724 O O . GLU A 1 102 ? -6.077 36.715 -33.639 1.00 46.97 102 GLU A O 1
ATOM 729 N N . VAL A 1 103 ? -5.944 37.538 -31.560 1.00 37.56 103 VAL A N 1
ATOM 730 C CA . VAL A 1 103 ? -5.034 36.519 -31.045 1.00 37.56 103 VAL A CA 1
ATOM 731 C C . VAL A 1 103 ? -5.894 35.626 -30.170 1.00 37.56 103 VAL A C 1
ATOM 733 O O . VAL A 1 103 ? -6.323 36.046 -29.096 1.00 37.56 103 VAL A O 1
ATOM 736 N N . ALA A 1 104 ? -6.192 34.423 -30.661 1.00 49.44 104 ALA A N 1
ATOM 737 C CA . ALA A 1 104 ? -6.973 33.447 -29.914 1.00 49.44 104 ALA A CA 1
ATOM 738 C C . ALA A 1 104 ? -6.348 33.235 -28.528 1.00 49.44 104 ALA A C 1
ATOM 740 O O . ALA A 1 104 ? -5.141 33.006 -28.412 1.00 49.44 104 ALA A O 1
ATOM 741 N N . THR A 1 105 ? -7.169 33.316 -27.481 1.00 39.88 105 THR A N 1
ATOM 742 C CA . THR A 1 105 ? -6.741 33.022 -26.113 1.00 39.88 105 THR A CA 1
ATOM 743 C C . THR A 1 105 ? -6.153 31.610 -26.070 1.00 39.88 105 THR A C 1
ATOM 745 O O . THR A 1 105 ? -6.840 30.662 -26.461 1.00 39.88 105 THR A O 1
ATOM 748 N N . PRO A 1 106 ? -4.900 31.427 -25.604 1.00 42.75 106 PRO A N 1
ATOM 749 C CA . PRO A 1 106 ? -4.342 30.095 -25.433 1.00 42.75 106 PRO A CA 1
ATOM 750 C C . PRO A 1 106 ? -5.245 29.300 -24.495 1.00 42.75 106 PRO A C 1
ATOM 752 O O . PRO A 1 106 ? -5.456 29.698 -23.349 1.00 42.75 106 PRO A O 1
ATOM 755 N N . ALA A 1 107 ? -5.807 28.196 -24.989 1.00 54.38 107 ALA A N 1
ATOM 756 C CA . ALA A 1 107 ? -6.633 27.329 -24.167 1.00 54.38 107 ALA A CA 1
ATOM 757 C C . ALA A 1 107 ? -5.794 26.841 -22.980 1.00 54.38 107 ALA A C 1
ATOM 759 O O . ALA A 1 107 ? -4.738 26.235 -23.181 1.00 54.38 107 ALA A O 1
ATOM 760 N N . THR A 1 108 ? -6.256 27.113 -21.755 1.00 47.72 108 THR A N 1
ATOM 761 C CA . THR A 1 108 ? -5.622 26.618 -20.529 1.00 47.72 108 THR A CA 1
ATOM 762 C C . THR A 1 108 ? -5.371 25.119 -20.691 1.00 47.72 108 THR A C 1
ATOM 764 O O . THR A 1 108 ? -6.340 24.393 -20.939 1.00 47.72 108 THR A O 1
ATOM 767 N N . PRO A 1 109 ? -4.118 24.632 -20.589 1.00 47.78 109 PRO A N 1
ATOM 768 C CA . PRO A 1 109 ? -3.827 23.227 -20.824 1.00 47.78 109 PRO A CA 1
ATOM 769 C C . PRO A 1 109 ? -4.660 22.399 -19.852 1.00 47.78 109 PRO A C 1
ATOM 771 O O . PRO A 1 109 ? -4.558 22.575 -18.635 1.00 47.78 109 PRO A O 1
ATOM 774 N N . ALA A 1 110 ? -5.532 21.547 -20.398 1.00 51.91 110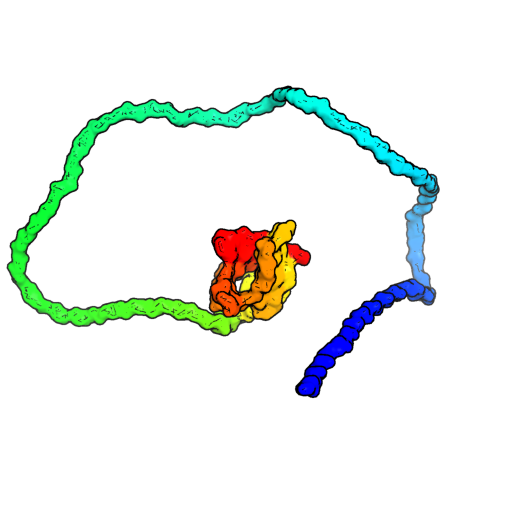 ALA A N 1
ATOM 775 C CA . ALA A 1 110 ? -6.456 20.753 -19.604 1.00 51.91 110 ALA A CA 1
ATOM 776 C C . ALA A 1 110 ? -5.652 19.964 -18.566 1.00 51.91 110 ALA A C 1
ATOM 778 O O . ALA A 1 110 ? -4.801 19.154 -18.940 1.00 51.91 110 ALA A O 1
ATOM 779 N N . LYS A 1 111 ? -5.891 20.257 -17.275 1.00 51.28 111 LYS A N 1
ATOM 780 C CA . LYS A 1 111 ? -5.145 19.704 -16.134 1.00 51.28 111 LYS A CA 1
ATOM 781 C C . LYS A 1 111 ? -4.970 18.207 -16.350 1.00 51.28 111 LYS A C 1
ATOM 783 O O . LYS A 1 111 ? -5.971 17.491 -16.341 1.00 51.28 111 LYS A O 1
ATOM 788 N N . ALA A 1 112 ? -3.726 17.783 -16.593 1.00 52.03 112 ALA A N 1
ATOM 789 C CA . ALA A 1 112 ? -3.429 16.457 -17.120 1.00 52.03 112 ALA A CA 1
ATOM 790 C C . ALA A 1 112 ? -4.166 15.398 -16.297 1.00 52.03 112 ALA A C 1
ATOM 792 O O . ALA A 1 112 ? -3.912 15.243 -15.100 1.00 52.03 112 ALA A O 1
ATOM 793 N N . LYS A 1 113 ? -5.142 14.734 -16.930 1.00 53.03 113 LYS A N 1
ATOM 794 C CA . LYS A 1 113 ? -5.957 13.725 -16.262 1.00 53.03 113 LYS A CA 1
ATOM 795 C C . LYS A 1 113 ? -5.001 12.626 -15.815 1.00 53.03 113 LYS A C 1
ATOM 797 O O . LYS A 1 113 ? -4.407 11.964 -16.664 1.00 53.03 113 LYS A O 1
ATOM 802 N N . LEU A 1 114 ? -4.874 12.443 -14.500 1.00 55.88 114 LEU A N 1
ATOM 803 C CA . LEU A 1 114 ? -4.113 11.331 -13.944 1.00 55.88 114 LEU A CA 1
ATOM 804 C C . LEU A 1 114 ? -4.591 10.017 -14.603 1.00 55.88 114 LEU A C 1
ATOM 806 O O . LEU A 1 114 ? -5.800 9.873 -14.874 1.00 55.88 114 LEU A O 1
ATOM 810 N N . PRO A 1 115 ? -3.667 9.089 -14.917 1.00 67.00 115 PRO A N 1
ATOM 811 C CA . PRO A 1 115 ? -4.032 7.775 -15.439 1.00 67.00 115 PRO A CA 1
ATOM 812 C C . PRO A 1 115 ? -5.085 7.129 -14.527 1.00 67.00 115 PRO A C 1
ATOM 814 O O . PRO A 1 115 ? -5.117 7.402 -13.325 1.00 67.00 115 PRO A O 1
ATOM 817 N N . SER A 1 116 ? -5.990 6.318 -15.086 1.00 86.19 116 SER A N 1
ATOM 818 C CA . SER A 1 116 ? -6.849 5.494 -14.226 1.00 86.19 116 SER A CA 1
ATOM 819 C C . SER A 1 116 ? -5.999 4.511 -13.415 1.00 86.19 116 SER A C 1
ATOM 821 O O . SER A 1 116 ? -4.823 4.309 -13.723 1.00 86.19 116 SER A O 1
ATOM 823 N N . LEU A 1 117 ? -6.581 3.904 -12.378 1.00 89.44 117 LEU A N 1
ATOM 824 C CA . LEU A 1 117 ? -5.870 2.935 -11.544 1.00 89.44 117 LEU A CA 1
ATOM 825 C C . LEU A 1 117 ? -5.312 1.784 -12.411 1.00 89.44 117 LEU A C 1
ATOM 827 O O . LEU A 1 117 ? -4.116 1.518 -12.373 1.00 89.44 117 LEU A O 1
ATOM 831 N N . GLU A 1 118 ? -6.135 1.219 -13.300 1.00 92.00 118 GLU A N 1
ATOM 832 C CA . GLU A 1 118 ? -5.741 0.280 -14.361 1.00 92.00 118 GLU A CA 1
ATOM 833 C C . GLU A 1 118 ? -4.618 0.790 -15.281 1.00 92.00 118 GLU A C 1
ATOM 835 O O . GLU A 1 118 ? -3.658 0.055 -15.519 1.00 92.00 118 GLU A O 1
ATOM 840 N N . ASP A 1 119 ? -4.706 2.023 -15.802 1.00 92.56 119 ASP A N 1
ATOM 841 C CA . ASP A 1 119 ? -3.658 2.590 -16.672 1.00 92.56 119 ASP A CA 1
ATOM 842 C C . ASP A 1 119 ? -2.320 2.692 -15.918 1.00 92.56 119 ASP A C 1
ATOM 844 O O . ASP A 1 119 ? -1.258 2.379 -16.463 1.00 92.56 119 ASP A O 1
ATOM 848 N N . GLY A 1 120 ? -2.376 3.109 -14.648 1.00 93.19 120 GLY A N 1
ATOM 849 C CA . GLY A 1 120 ? -1.234 3.183 -13.741 1.00 93.19 120 GLY A CA 1
ATOM 850 C C . GLY A 1 120 ? -0.631 1.806 -13.473 1.00 93.19 120 GLY A C 1
ATOM 851 O O . GLY A 1 120 ? 0.580 1.637 -13.625 1.00 93.19 120 GLY A O 1
ATOM 852 N N . HIS A 1 121 ? -1.466 0.809 -13.161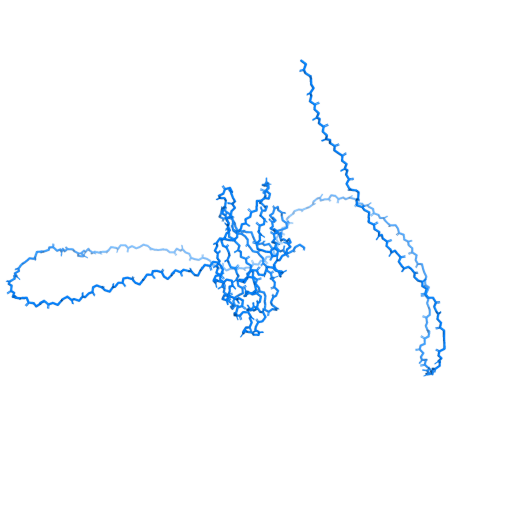 1.00 95.25 121 HIS A N 1
ATOM 853 C CA . HIS A 1 121 ? -1.033 -0.568 -12.931 1.00 95.25 121 HIS A CA 1
ATOM 854 C C . HIS A 1 121 ? -0.346 -1.148 -14.179 1.00 95.25 121 HIS A C 1
ATOM 856 O O . HIS A 1 121 ? 0.733 -1.739 -14.092 1.00 95.25 121 HIS A O 1
ATOM 862 N N . ALA A 1 122 ? -0.933 -0.941 -15.363 1.00 96.12 122 ALA A N 1
ATOM 863 C CA . ALA A 1 122 ? -0.374 -1.392 -16.635 1.00 96.12 122 ALA A CA 1
ATOM 864 C C . ALA A 1 122 ? 0.961 -0.699 -16.966 1.00 96.12 122 ALA A C 1
ATOM 866 O O . ALA A 1 122 ? 1.898 -1.350 -17.441 1.00 96.12 122 ALA A O 1
ATOM 867 N N . HIS A 1 123 ? 1.074 0.603 -16.682 1.00 95.81 123 HIS A N 1
ATOM 868 C CA . HIS A 1 123 ? 2.308 1.362 -16.867 1.00 95.81 123 HIS A CA 1
ATOM 869 C C . HIS A 1 123 ? 3.419 0.876 -15.926 1.00 95.81 123 HIS A C 1
ATOM 871 O O . HIS A 1 123 ? 4.497 0.510 -16.398 1.00 95.81 123 HIS A O 1
ATOM 877 N N . ALA A 1 124 ? 3.146 0.778 -14.623 1.00 95.94 124 ALA A N 1
ATOM 878 C CA . ALA A 1 124 ? 4.102 0.289 -13.632 1.00 95.94 124 ALA A CA 1
ATOM 879 C C . ALA A 1 124 ? 4.578 -1.138 -13.955 1.00 95.94 124 ALA A C 1
ATOM 881 O O . ALA A 1 124 ? 5.780 -1.394 -13.978 1.00 95.94 124 ALA A O 1
ATOM 882 N N . LYS A 1 125 ? 3.671 -2.046 -14.348 1.00 96.56 125 LYS A N 1
ATOM 883 C CA . LYS A 1 125 ? 4.012 -3.418 -14.767 1.00 96.56 125 LYS A CA 1
ATOM 884 C C . LYS A 1 125 ? 4.978 -3.460 -15.957 1.00 96.56 125 LYS A C 1
ATOM 886 O O . LYS A 1 125 ? 5.898 -4.283 -15.992 1.00 96.56 125 LYS A O 1
ATOM 891 N N . LYS A 1 126 ? 4.802 -2.553 -16.925 1.00 97.50 126 LYS A N 1
ATOM 892 C CA . LYS A 1 126 ? 5.731 -2.388 -18.051 1.00 97.50 126 LYS A CA 1
ATOM 893 C C . LYS A 1 126 ? 7.094 -1.864 -17.585 1.00 97.50 126 LYS A C 1
ATOM 895 O O . LYS A 1 126 ? 8.111 -2.333 -18.086 1.00 97.50 126 LYS A O 1
ATOM 900 N N . GLN A 1 127 ? 7.129 -0.936 -16.628 1.00 96.19 127 GLN A N 1
ATOM 901 C CA . GLN A 1 127 ? 8.378 -0.388 -16.089 1.00 96.19 127 GLN A CA 1
ATOM 902 C C . GLN A 1 127 ? 9.149 -1.398 -15.214 1.00 96.19 127 GLN A C 1
ATOM 904 O O . GLN A 1 127 ? 10.365 -1.508 -15.368 1.00 96.19 127 GLN A O 1
ATOM 909 N N . ALA A 1 128 ? 8.464 -2.202 -14.388 1.00 95.38 128 ALA A N 1
ATOM 910 C CA . ALA A 1 128 ? 9.056 -3.313 -13.624 1.00 95.38 128 ALA A CA 1
ATOM 911 C C . ALA A 1 128 ? 9.820 -4.295 -14.528 1.00 95.38 128 ALA A C 1
ATOM 913 O O . ALA A 1 128 ? 10.900 -4.772 -14.185 1.00 95.38 128 ALA A O 1
ATOM 914 N N . SER A 1 129 ? 9.257 -4.552 -15.712 1.00 95.38 129 SER A N 1
ATOM 915 C CA . SER A 1 129 ? 9.793 -5.467 -16.725 1.00 95.38 129 SER A CA 1
ATOM 916 C C . SER A 1 129 ? 10.972 -4.891 -17.530 1.00 95.38 129 SER A C 1
ATOM 918 O O . SER A 1 129 ? 11.526 -5.597 -18.366 1.00 95.38 129 SER A O 1
ATOM 920 N N . ALA A 1 130 ? 11.325 -3.614 -17.334 1.00 96.31 130 ALA A N 1
ATOM 921 C CA . ALA A 1 130 ? 12.278 -2.870 -18.169 1.00 96.31 130 ALA A CA 1
ATOM 922 C C . ALA A 1 130 ? 13.470 -2.268 -17.393 1.00 96.31 130 ALA A C 1
ATOM 924 O O . ALA A 1 130 ? 14.290 -1.558 -17.973 1.00 96.31 130 ALA A O 1
ATOM 925 N N . THR A 1 131 ? 13.571 -2.530 -16.089 1.00 94.88 131 THR A N 1
ATOM 926 C CA . THR A 1 131 ? 14.701 -2.135 -15.233 1.00 94.88 131 THR A CA 1
ATOM 927 C C . THR A 1 131 ? 15.361 -3.373 -14.631 1.00 94.88 131 THR A C 1
ATOM 929 O O . THR A 1 131 ? 14.750 -4.433 -14.616 1.00 94.88 131 THR A O 1
ATOM 932 N N . GLU A 1 132 ? 16.576 -3.244 -14.095 1.00 96.81 132 GLU A N 1
ATOM 933 C CA . GLU A 1 132 ? 17.225 -4.264 -13.249 1.00 96.81 132 GLU A CA 1
ATOM 934 C C . GLU A 1 132 ? 17.534 -3.761 -11.826 1.00 96.81 132 GLU A C 1
ATOM 936 O O . GLU A 1 132 ? 18.081 -4.493 -11.007 1.00 96.81 132 GLU A O 1
ATOM 941 N N . ASN A 1 133 ? 17.141 -2.529 -11.484 1.00 98.19 133 ASN A N 1
ATOM 942 C CA . ASN A 1 133 ? 17.238 -2.037 -10.110 1.00 98.19 133 ASN A CA 1
ATOM 943 C C . ASN A 1 133 ? 16.158 -2.714 -9.244 1.00 98.19 133 ASN A C 1
ATOM 945 O O . ASN A 1 133 ? 14.964 -2.523 -9.480 1.00 98.19 133 ASN A O 1
ATOM 949 N N . ALA A 1 134 ? 16.576 -3.490 -8.239 1.00 98.06 134 ALA A N 1
ATOM 950 C CA . ALA A 1 134 ? 15.678 -4.267 -7.384 1.00 98.06 134 ALA A CA 1
ATOM 951 C C . ALA A 1 134 ? 14.688 -3.396 -6.587 1.00 98.06 134 ALA A C 1
ATOM 953 O O . ALA A 1 134 ? 13.511 -3.746 -6.502 1.00 98.06 134 ALA A O 1
ATOM 954 N N . GLN A 1 135 ? 15.117 -2.227 -6.093 1.00 98.25 135 GLN A N 1
ATOM 955 C CA . GLN A 1 135 ? 14.222 -1.268 -5.437 1.00 98.25 135 GLN A CA 1
ATOM 956 C C . GLN A 1 135 ? 13.133 -0.794 -6.397 1.00 98.25 135 GLN A C 1
ATOM 958 O O . GLN A 1 135 ? 11.948 -0.847 -6.075 1.00 98.25 135 GLN A O 1
ATOM 963 N N . TYR A 1 136 ? 13.530 -0.380 -7.605 1.00 98.38 136 TYR A N 1
ATOM 964 C CA . TYR A 1 136 ? 12.583 0.078 -8.617 1.00 98.38 136 TYR A CA 1
ATOM 965 C C . TYR A 1 136 ? 11.625 -1.059 -9.012 1.00 98.38 136 TYR A C 1
ATOM 967 O O . TYR A 1 136 ? 10.428 -0.813 -9.119 1.00 98.38 136 TYR A O 1
ATOM 975 N N . LYS A 1 137 ? 12.110 -2.306 -9.166 1.00 97.81 137 LYS A N 1
ATOM 976 C CA . LYS A 1 137 ? 11.249 -3.484 -9.391 1.00 97.81 137 LYS A CA 1
ATOM 977 C C . LYS A 1 137 ? 10.207 -3.632 -8.282 1.00 97.81 137 LYS A C 1
ATOM 979 O O . LYS A 1 137 ? 9.031 -3.737 -8.603 1.00 97.81 137 LYS A O 1
ATOM 984 N N . GLY A 1 138 ? 10.608 -3.576 -7.010 1.00 98.00 138 GLY A N 1
ATOM 985 C CA . GLY A 1 138 ? 9.680 -3.675 -5.878 1.00 98.00 138 GLY A CA 1
ATOM 986 C C . GLY A 1 138 ? 8.629 -2.557 -5.863 1.00 98.00 138 GLY A C 1
ATOM 987 O O . GLY A 1 138 ? 7.437 -2.850 -5.779 1.00 98.00 138 GLY A O 1
ATOM 988 N N . VAL A 1 139 ? 9.039 -1.293 -6.044 1.00 98.31 139 VAL A N 1
ATOM 989 C CA . VAL A 1 139 ? 8.110 -0.147 -6.138 1.00 98.31 139 VAL A CA 1
ATOM 990 C C . VAL A 1 139 ? 7.132 -0.324 -7.299 1.00 98.31 139 VAL A C 1
ATOM 992 O O . VAL A 1 139 ? 5.927 -0.147 -7.124 1.00 98.31 139 VAL A O 1
ATOM 995 N N . TYR A 1 140 ? 7.624 -0.711 -8.479 1.00 98.12 140 TYR A N 1
ATOM 996 C CA . TYR A 1 140 ? 6.778 -0.939 -9.646 1.00 98.12 140 TYR A CA 1
ATOM 997 C C . TYR A 1 140 ? 5.860 -2.161 -9.504 1.00 98.12 140 TYR A C 1
ATOM 999 O O . TYR A 1 140 ? 4.776 -2.130 -10.073 1.00 98.12 140 TYR A O 1
ATOM 1007 N N . SER A 1 141 ? 6.236 -3.209 -8.761 1.00 97.38 141 SER A N 1
ATOM 1008 C CA . SER A 1 141 ? 5.350 -4.348 -8.467 1.00 97.38 141 SER A CA 1
ATOM 1009 C C . SER A 1 141 ? 4.169 -3.922 -7.598 1.00 97.38 141 SER A C 1
ATOM 1011 O O . SER A 1 141 ? 3.020 -4.151 -7.976 1.00 97.38 141 SER A O 1
ATOM 1013 N N . VAL A 1 142 ? 4.433 -3.204 -6.500 1.00 97.88 142 VAL A N 1
ATOM 1014 C CA . VAL A 1 142 ? 3.385 -2.637 -5.633 1.00 97.88 142 VAL A CA 1
ATOM 1015 C C . VAL A 1 142 ? 2.496 -1.678 -6.441 1.00 97.88 142 VAL A C 1
ATOM 1017 O O . VAL A 1 142 ? 1.272 -1.801 -6.439 1.00 97.88 142 VAL A O 1
ATOM 1020 N N . ALA A 1 143 ? 3.103 -0.804 -7.249 1.00 97.31 143 ALA A N 1
ATOM 1021 C CA . ALA A 1 143 ? 2.399 0.094 -8.165 1.00 97.31 143 ALA A CA 1
ATOM 1022 C C . ALA A 1 143 ? 1.752 -0.590 -9.388 1.00 97.31 143 ALA A C 1
ATOM 1024 O O . ALA A 1 143 ? 1.078 0.092 -10.160 1.00 97.31 143 ALA A O 1
ATOM 1025 N N . ALA A 1 144 ? 1.930 -1.901 -9.571 1.00 96.56 144 ALA A N 1
ATOM 1026 C CA . ALA A 1 144 ? 1.268 -2.734 -10.579 1.00 96.56 144 ALA A CA 1
ATOM 1027 C C . ALA A 1 144 ? 0.130 -3.595 -9.997 1.00 96.56 144 ALA A C 1
ATOM 1029 O O . ALA A 1 144 ? -0.469 -4.383 -10.732 1.00 96.56 144 ALA A O 1
ATOM 1030 N N . GLY A 1 145 ? -0.158 -3.461 -8.698 1.00 96.00 145 GLY A N 1
ATOM 1031 C CA . GLY A 1 145 ? -1.159 -4.255 -7.987 1.00 96.00 145 GLY A CA 1
ATOM 1032 C C . GLY A 1 145 ? -0.627 -5.547 -7.353 1.00 96.00 145 GLY A C 1
ATOM 1033 O O . GLY A 1 145 ? -1.420 -6.300 -6.793 1.00 96.00 145 GLY A O 1
ATOM 1034 N N . ASP A 1 146 ? 0.681 -5.822 -7.418 1.00 96.75 146 ASP A N 1
ATOM 1035 C CA . ASP A 1 146 ? 1.306 -6.968 -6.750 1.00 96.75 146 ASP A CA 1
ATOM 1036 C C . ASP A 1 146 ? 1.858 -6.561 -5.378 1.00 96.75 146 ASP A C 1
ATOM 1038 O O . ASP A 1 146 ? 2.993 -6.100 -5.233 1.00 96.75 146 ASP A O 1
ATOM 1042 N N . PHE A 1 147 ? 1.041 -6.763 -4.345 1.00 97.69 147 PHE A N 1
ATOM 1043 C CA . PHE A 1 147 ? 1.411 -6.478 -2.961 1.00 97.69 147 PHE A CA 1
ATOM 1044 C C . PHE A 1 147 ? 2.107 -7.663 -2.277 1.00 97.69 147 PHE A C 1
ATOM 1046 O O . PHE A 1 147 ? 2.259 -7.641 -1.059 1.00 97.69 147 PHE A O 1
ATOM 1053 N N . SER A 1 148 ? 2.562 -8.698 -2.996 1.00 96.81 148 SER A N 1
ATOM 1054 C CA . SER A 1 148 ? 3.102 -9.927 -2.383 1.00 96.81 148 SER A CA 1
ATOM 1055 C C . SER A 1 148 ? 4.271 -9.688 -1.417 1.00 96.81 148 SER A C 1
ATOM 1057 O O . SER A 1 148 ? 4.344 -10.349 -0.384 1.00 96.81 148 SER A O 1
ATOM 1059 N N . ALA A 1 149 ? 5.142 -8.708 -1.691 1.00 96.31 149 ALA A N 1
ATOM 1060 C CA . ALA A 1 149 ? 6.241 -8.320 -0.793 1.00 96.31 149 ALA A CA 1
ATOM 1061 C C . ALA A 1 149 ? 5.787 -7.473 0.420 1.00 96.31 149 ALA A C 1
ATOM 1063 O O . ALA A 1 149 ? 6.424 -7.492 1.477 1.00 96.31 149 ALA A O 1
ATOM 1064 N N . ALA A 1 150 ? 4.672 -6.749 0.287 1.00 97.56 150 ALA A N 1
ATOM 1065 C CA . ALA A 1 150 ? 4.056 -5.955 1.352 1.00 97.56 150 ALA A CA 1
ATOM 1066 C C . ALA A 1 150 ? 3.083 -6.775 2.220 1.00 97.56 150 ALA A C 1
ATOM 1068 O O . ALA A 1 150 ? 2.818 -6.410 3.363 1.00 97.56 150 ALA A O 1
ATOM 1069 N N . ALA A 1 151 ? 2.561 -7.885 1.698 1.00 98.00 151 ALA A N 1
ATOM 1070 C CA . ALA A 1 151 ? 1.482 -8.648 2.309 1.00 98.00 151 ALA A CA 1
ATOM 1071 C C . ALA A 1 151 ? 1.848 -9.234 3.684 1.00 98.00 151 ALA A C 1
ATOM 1073 O O . ALA A 1 151 ? 3.006 -9.563 3.961 1.00 98.00 151 ALA A O 1
ATOM 1074 N N . GLY A 1 152 ? 0.836 -9.389 4.536 1.00 98.19 152 GLY A N 1
ATOM 1075 C CA . GLY A 1 152 ? 0.956 -9.834 5.922 1.00 98.19 152 GLY A CA 1
ATOM 1076 C C . GLY A 1 152 ? 0.693 -8.712 6.926 1.00 98.19 152 GLY A C 1
ATOM 1077 O O . GLY A 1 152 ? 0.062 -7.701 6.605 1.00 98.19 152 GLY A O 1
ATOM 1078 N N . ASN A 1 153 ? 1.160 -8.925 8.153 1.00 98.19 153 ASN A N 1
ATOM 1079 C CA . ASN A 1 153 ? 0.863 -8.075 9.296 1.00 98.19 153 ASN A CA 1
ATOM 1080 C C . ASN A 1 153 ? 2.006 -7.103 9.612 1.00 98.19 153 ASN A C 1
ATOM 1082 O O . ASN A 1 153 ? 3.186 -7.452 9.537 1.00 98.19 153 ASN A O 1
ATOM 1086 N N . TRP A 1 154 ? 1.621 -5.892 10.004 1.00 98.44 154 TRP A N 1
ATOM 1087 C CA . TRP A 1 154 ? 2.490 -4.787 10.384 1.00 98.44 154 TRP A CA 1
ATOM 1088 C C . TRP A 1 154 ? 1.946 -4.150 11.663 1.00 98.44 154 TRP A C 1
ATOM 1090 O O . TRP A 1 154 ? 0.743 -3.924 11.781 1.00 98.44 154 TRP A O 1
ATOM 1100 N N . SER A 1 155 ? 2.820 -3.843 12.615 1.00 96.94 155 SER A N 1
ATOM 1101 C CA . SER A 1 155 ? 2.444 -3.343 13.937 1.00 96.94 155 SER A CA 1
ATOM 1102 C C . SER A 1 155 ? 3.439 -2.306 14.450 1.00 96.94 155 SER A C 1
ATOM 1104 O O . SER A 1 155 ? 4.647 -2.398 14.204 1.00 96.94 155 SER A O 1
ATOM 1106 N N . ASP A 1 156 ? 2.938 -1.318 15.191 1.00 95.69 156 ASP A N 1
ATOM 1107 C CA . ASP A 1 156 ? 3.760 -0.342 15.917 1.00 95.69 156 ASP A CA 1
ATOM 1108 C C . ASP A 1 156 ? 4.230 -0.870 17.288 1.00 95.69 156 ASP A C 1
ATOM 1110 O O . ASP A 1 156 ? 4.843 -0.135 18.064 1.00 95.69 156 ASP A O 1
ATOM 1114 N N . LYS A 1 157 ? 3.948 -2.153 17.577 1.00 93.75 157 LYS A N 1
ATOM 1115 C CA . LYS A 1 157 ? 4.227 -2.864 18.839 1.00 93.75 157 LYS A CA 1
ATOM 1116 C C . LYS A 1 157 ? 3.519 -2.259 20.057 1.00 93.75 157 LYS A C 1
ATOM 1118 O O . LYS A 1 157 ? 3.905 -2.526 21.196 1.00 93.75 157 LYS A O 1
ATOM 1123 N N . ARG A 1 158 ? 2.477 -1.464 19.808 1.00 90.62 158 ARG A N 1
ATOM 1124 C CA . ARG A 1 158 ? 1.490 -0.982 20.775 1.00 90.62 158 ARG A CA 1
ATOM 1125 C C . ARG A 1 158 ? 0.133 -1.539 20.328 1.00 90.62 158 ARG A C 1
ATOM 1127 O O . ARG A 1 158 ? 0.015 -2.744 20.124 1.00 90.62 158 ARG A O 1
ATOM 1134 N N . ASP A 1 159 ? -0.857 -0.673 20.134 1.00 92.94 159 ASP A N 1
ATOM 1135 C CA . ASP A 1 159 ? -2.229 -1.043 19.780 1.00 92.94 159 ASP A CA 1
ATOM 1136 C C . ASP A 1 159 ? -2.600 -0.677 18.324 1.00 92.94 159 ASP A C 1
ATOM 1138 O O . ASP A 1 159 ? -3.784 -0.677 17.977 1.00 92.94 159 ASP A O 1
ATOM 1142 N N . THR A 1 160 ? -1.617 -0.339 17.471 1.00 96.69 160 THR A N 1
ATOM 1143 C CA . THR A 1 160 ? -1.850 -0.029 16.048 1.00 96.69 160 THR A CA 1
ATOM 1144 C C . THR A 1 160 ? -1.407 -1.185 15.156 1.00 96.69 160 THR A C 1
ATOM 1146 O O . THR A 1 160 ? -0.217 -1.495 15.081 1.00 96.69 160 THR A O 1
ATOM 1149 N N . GLY A 1 161 ? -2.354 -1.778 14.430 1.00 97.38 161 GLY A N 1
ATOM 1150 C CA . GLY A 1 161 ? -2.104 -2.871 13.489 1.00 97.38 161 GLY A CA 1
ATOM 1151 C C . GLY A 1 161 ? -2.563 -2.537 12.071 1.00 97.38 161 GLY A C 1
ATOM 1152 O O . GLY A 1 161 ? -3.611 -1.921 11.874 1.00 97.38 161 GLY A O 1
ATOM 1153 N N . VAL A 1 162 ? -1.798 -2.978 11.075 1.00 98.50 162 VAL A N 1
ATOM 1154 C CA . VAL A 1 162 ? -2.159 -2.924 9.656 1.00 98.50 162 VAL A CA 1
ATOM 1155 C C . VAL A 1 162 ? -1.938 -4.294 9.019 1.00 98.50 162 VAL A C 1
ATOM 1157 O O . VAL A 1 162 ? -0.844 -4.850 9.081 1.00 98.50 162 VAL A O 1
ATOM 1160 N N . THR A 1 163 ? -2.963 -4.828 8.358 1.00 98.50 163 THR A N 1
ATOM 1161 C CA . THR A 1 163 ? -2.855 -6.040 7.534 1.00 98.50 163 THR A CA 1
ATOM 1162 C C . THR A 1 163 ? -2.943 -5.649 6.065 1.00 98.50 163 THR A C 1
ATOM 1164 O O . THR A 1 163 ? -3.948 -5.077 5.641 1.00 98.50 163 THR A O 1
ATOM 1167 N N . ILE A 1 164 ? -1.920 -5.986 5.280 1.00 98.62 164 ILE A N 1
ATOM 1168 C CA . ILE A 1 164 ? -1.910 -5.806 3.823 1.00 98.62 164 ILE A CA 1
ATOM 1169 C C . ILE A 1 164 ? -2.197 -7.162 3.170 1.00 98.62 164 ILE A C 1
ATOM 1171 O O . ILE A 1 164 ? -1.524 -8.155 3.454 1.00 98.62 164 ILE A O 1
ATOM 1175 N N . GLY A 1 165 ? -3.197 -7.223 2.294 1.00 98.00 165 GLY A N 1
ATOM 1176 C CA . GLY A 1 165 ? -3.461 -8.392 1.456 1.00 98.00 165 GLY A CA 1
ATOM 1177 C C . GLY A 1 165 ? -2.724 -8.322 0.116 1.00 98.00 165 GLY A C 1
ATOM 1178 O O . GLY A 1 165 ? -2.401 -7.243 -0.372 1.00 98.00 165 GLY A O 1
ATOM 1179 N N . GLN A 1 166 ? -2.480 -9.479 -0.507 1.00 95.94 166 GLN A N 1
ATOM 1180 C CA . GLN A 1 166 ? -1.747 -9.579 -1.783 1.00 95.94 166 GLN A CA 1
ATOM 1181 C C . GLN A 1 166 ? -2.406 -8.801 -2.939 1.00 95.94 166 GLN A C 1
ATOM 1183 O O . GLN A 1 166 ? -1.708 -8.380 -3.856 1.00 95.94 166 GLN A O 1
ATOM 1188 N N . GLY A 1 167 ? -3.726 -8.585 -2.880 1.00 91.38 167 GLY A N 1
ATOM 1189 C CA . GLY A 1 167 ? -4.489 -7.793 -3.851 1.00 91.38 167 GLY A CA 1
ATOM 1190 C C . GLY A 1 167 ? -4.665 -6.320 -3.468 1.00 91.38 167 GLY A C 1
ATOM 1191 O O . GLY A 1 167 ? -5.582 -5.678 -3.973 1.00 91.38 167 GLY A O 1
ATOM 1192 N N . GLY A 1 168 ? -3.862 -5.792 -2.538 1.00 94.12 168 GLY A N 1
ATOM 1193 C CA . GLY A 1 168 ? -3.893 -4.377 -2.154 1.00 94.12 168 GLY A CA 1
ATOM 1194 C C . GLY A 1 168 ? -5.043 -3.970 -1.231 1.00 94.12 168 GLY A C 1
ATOM 1195 O O . GLY A 1 168 ? -5.229 -2.777 -0.997 1.00 94.12 168 GLY A O 1
ATOM 1196 N N . GLN A 1 169 ? -5.809 -4.918 -0.671 1.00 97.19 169 GLN A N 1
ATOM 1197 C CA . GLN A 1 169 ? -6.706 -4.586 0.439 1.00 97.19 169 GLN A CA 1
ATOM 1198 C C . GLN A 1 169 ? -5.888 -4.241 1.692 1.00 97.19 169 GLN A C 1
ATOM 1200 O O . GLN A 1 169 ? -4.906 -4.921 2.001 1.00 97.19 169 GLN A O 1
ATOM 1205 N N . VAL A 1 170 ? -6.304 -3.209 2.429 1.00 98.62 170 VAL A N 1
ATOM 1206 C CA . VAL A 1 170 ? -5.612 -2.753 3.642 1.00 98.62 170 VAL A CA 1
ATOM 1207 C C . VAL A 1 170 ? -6.603 -2.712 4.798 1.00 98.62 170 VAL A C 1
ATOM 1209 O O . VAL A 1 170 ? -7.580 -1.971 4.748 1.00 98.62 170 VAL A O 1
ATOM 1212 N N . THR A 1 171 ? -6.355 -3.480 5.854 1.00 98.31 171 THR A N 1
ATOM 1213 C CA . THR A 1 171 ? -7.141 -3.414 7.095 1.00 98.31 171 THR A CA 1
ATOM 1214 C C . THR A 1 171 ? -6.351 -2.648 8.145 1.00 98.31 171 THR A C 1
ATOM 1216 O O . THR A 1 171 ? -5.223 -3.031 8.440 1.00 98.31 171 THR A O 1
ATOM 1219 N N . ILE A 1 172 ? -6.932 -1.592 8.719 1.00 98.06 172 ILE A N 1
ATOM 1220 C CA . ILE A 1 172 ? -6.308 -0.760 9.759 1.00 98.06 172 ILE A CA 1
ATOM 1221 C C . ILE A 1 172 ? -7.073 -0.942 11.074 1.00 98.06 172 ILE A C 1
ATOM 1223 O O . ILE A 1 172 ? -8.286 -0.737 11.129 1.00 98.06 172 ILE A O 1
ATOM 1227 N N . GLN A 1 173 ? -6.350 -1.286 12.136 1.00 97.00 173 GLN A N 1
ATOM 1228 C CA . GLN A 1 173 ? -6.800 -1.316 13.525 1.00 97.00 173 GLN A CA 1
ATOM 1229 C C . GLN A 1 173 ? -6.092 -0.180 14.275 1.00 97.00 173 GLN A C 1
ATOM 1231 O O . GLN A 1 173 ? -4.870 -0.195 14.414 1.00 97.00 173 GLN A O 1
ATOM 1236 N N . LEU A 1 174 ? -6.859 0.798 14.761 1.00 95.00 174 LEU A N 1
ATOM 1237 C CA . LEU A 1 174 ? -6.361 1.863 15.642 1.00 95.00 174 LEU A CA 1
ATOM 1238 C C . LEU A 1 174 ? -6.539 1.487 17.127 1.00 95.00 174 LEU A C 1
ATOM 1240 O O . LEU A 1 174 ? -7.422 0.676 17.432 1.00 95.00 174 LEU A O 1
ATOM 1244 N N . PRO A 1 175 ? -5.785 2.101 18.061 1.00 93.12 175 PRO A N 1
ATOM 1245 C CA . PRO A 1 175 ? -5.930 1.861 19.497 1.00 93.12 175 PRO A CA 1
ATOM 1246 C C . PRO A 1 175 ? -7.386 1.959 19.982 1.00 93.12 175 PRO A C 1
ATOM 1248 O O . PRO A 1 175 ? -8.052 2.975 19.792 1.00 93.12 175 PRO A O 1
ATOM 1251 N N . GLY A 1 176 ? -7.900 0.883 20.587 1.00 90.50 176 GLY A N 1
ATOM 1252 C CA . GLY A 1 176 ? -9.273 0.801 21.114 1.00 90.50 176 GLY A CA 1
ATOM 1253 C C . GLY A 1 176 ? -10.409 0.737 20.076 1.00 90.50 176 GLY A C 1
ATOM 1254 O O . GLY A 1 176 ? -11.570 0.626 20.467 1.00 90.50 176 GLY A O 1
ATOM 1255 N N . GLY A 1 177 ? -10.109 0.796 18.775 1.00 91.06 177 GLY A N 1
ATOM 1256 C CA . GLY A 1 177 ? -11.101 0.709 17.698 1.00 91.06 177 GLY A CA 1
ATOM 1257 C C . GLY A 1 177 ? -11.524 -0.723 17.345 1.00 91.06 177 GLY A C 1
ATOM 1258 O O . GLY A 1 177 ? -11.235 -1.686 18.056 1.00 91.06 177 GLY A O 1
ATOM 1259 N N . GLN A 1 178 ? -12.165 -0.877 16.188 1.00 93.88 178 GLN A N 1
ATOM 1260 C CA . GLN A 1 178 ? -12.302 -2.158 15.480 1.00 93.88 178 GLN A CA 1
ATOM 1261 C C . GLN A 1 178 ? -11.479 -2.114 14.179 1.00 93.88 178 GLN A C 1
ATOM 1263 O O . GLN A 1 178 ? -11.179 -1.010 13.711 1.00 93.88 178 GLN A O 1
ATOM 1268 N N . PRO A 1 179 ? -11.136 -3.260 13.561 1.00 96.06 179 PRO A N 1
ATOM 1269 C CA . PRO A 1 179 ? -10.437 -3.266 12.282 1.00 96.06 179 PRO A CA 1
ATOM 1270 C C . PRO A 1 179 ? -11.365 -2.757 11.171 1.00 96.06 179 PRO A C 1
ATOM 1272 O O . PRO A 1 179 ? -12.453 -3.299 10.972 1.00 96.06 179 PRO A O 1
ATOM 1275 N N . VAL A 1 180 ? -10.928 -1.746 10.421 1.00 97.69 180 VAL A N 1
ATOM 1276 C CA . VAL A 1 180 ? -11.654 -1.201 9.260 1.00 97.69 180 VAL A CA 1
ATOM 1277 C C . VAL A 1 180 ? -10.902 -1.569 7.983 1.00 97.69 180 VAL A C 1
ATOM 1279 O O . VAL A 1 180 ? -9.683 -1.419 7.921 1.00 97.69 180 VAL A O 1
ATOM 1282 N N . ALA A 1 181 ? -11.619 -2.062 6.971 1.00 98.00 181 ALA A N 1
ATOM 1283 C CA . ALA A 1 181 ? -11.052 -2.462 5.684 1.00 98.00 181 ALA A CA 1
ATOM 1284 C C . ALA A 1 181 ? -11.187 -1.346 4.635 1.00 98.00 181 ALA A C 1
ATOM 1286 O O . ALA A 1 181 ? -12.274 -0.808 4.423 1.00 98.00 181 ALA A O 1
ATOM 1287 N N . TYR A 1 182 ? -10.084 -1.049 3.952 1.00 98.50 182 TYR A N 1
ATOM 1288 C CA . TYR A 1 182 ? -9.938 0.005 2.955 1.00 98.50 182 TYR A CA 1
ATOM 1289 C C . TYR A 1 182 ? -9.501 -0.582 1.607 1.00 98.50 182 TYR A C 1
ATOM 1291 O O . TYR A 1 182 ? -8.726 -1.542 1.546 1.00 98.50 182 TYR A O 1
ATOM 1299 N N . GLY A 1 183 ? -9.962 0.046 0.526 1.00 97.25 183 GLY A N 1
ATOM 1300 C CA . GLY A 1 183 ? -9.389 -0.095 -0.811 1.00 97.25 183 GLY A CA 1
ATOM 1301 C C . GLY A 1 183 ? -8.495 1.097 -1.159 1.00 97.25 183 GLY A C 1
ATOM 1302 O O . GLY A 1 183 ? -8.652 2.187 -0.603 1.00 97.25 183 GLY A O 1
ATOM 1303 N N . ILE A 1 184 ? -7.574 0.893 -2.099 1.00 96.94 184 ILE A N 1
ATOM 1304 C CA . ILE A 1 184 ? -6.732 1.953 -2.666 1.00 96.94 184 ILE A CA 1
ATOM 1305 C C . ILE A 1 184 ? -7.554 2.737 -3.695 1.00 96.94 184 ILE A C 1
ATOM 1307 O O . ILE A 1 184 ? -8.077 2.154 -4.642 1.00 96.94 184 ILE A O 1
ATOM 1311 N N . SER A 1 185 ? -7.674 4.053 -3.511 1.00 95.44 185 SER A N 1
ATOM 1312 C CA . SER A 1 185 ? -8.459 4.938 -4.389 1.00 95.44 185 SER A CA 1
ATOM 1313 C C . SER A 1 185 ? -7.604 5.722 -5.388 1.00 95.44 185 SER A C 1
ATOM 1315 O O . SER A 1 185 ? -8.061 6.028 -6.488 1.00 95.44 185 SER A O 1
ATOM 1317 N N . ALA A 1 186 ? -6.358 6.026 -5.024 1.00 95.75 186 ALA A N 1
ATOM 1318 C CA . ALA A 1 186 ? -5.337 6.628 -5.880 1.00 95.75 186 ALA A CA 1
ATOM 1319 C C . ALA A 1 186 ? -3.949 6.384 -5.272 1.00 95.75 186 ALA A C 1
ATOM 1321 O O . ALA A 1 186 ? -3.842 6.217 -4.059 1.00 95.75 186 ALA A O 1
ATOM 1322 N N . TYR A 1 187 ? -2.882 6.429 -6.069 1.00 96.69 187 TYR A N 1
ATOM 1323 C CA . TYR A 1 187 ? -1.510 6.316 -5.563 1.00 96.69 187 TYR A CA 1
ATOM 1324 C C . TYR A 1 187 ? -0.505 7.122 -6.397 1.00 96.69 187 TYR A C 1
ATOM 1326 O O . TYR A 1 187 ? -0.789 7.534 -7.523 1.00 96.69 187 TYR A O 1
ATOM 1334 N N . ASN A 1 188 ? 0.689 7.311 -5.842 1.00 96.12 188 ASN A N 1
ATOM 1335 C CA . ASN A 1 188 ? 1.885 7.805 -6.518 1.00 96.12 188 ASN A CA 1
ATOM 1336 C C . ASN A 1 188 ? 3.135 7.163 -5.889 1.00 96.12 188 ASN A C 1
ATOM 1338 O O . ASN A 1 188 ? 3.064 6.611 -4.796 1.00 96.12 188 ASN A O 1
ATOM 1342 N N . TYR A 1 189 ? 4.282 7.213 -6.565 1.00 96.50 189 TYR A N 1
ATOM 1343 C CA . TYR A 1 189 ? 5.508 6.567 -6.083 1.00 96.50 189 TYR A CA 1
ATOM 1344 C C . TYR A 1 189 ? 6.771 7.363 -6.431 1.00 96.50 189 TYR A C 1
ATOM 1346 O O . TYR A 1 189 ? 6.787 8.099 -7.419 1.00 96.50 189 TYR A O 1
ATOM 1354 N N . THR A 1 190 ? 7.830 7.192 -5.636 1.00 96.56 190 THR A N 1
ATOM 1355 C CA . THR A 1 190 ? 9.189 7.678 -5.926 1.00 96.56 190 THR A CA 1
ATOM 1356 C C . THR A 1 190 ? 10.157 6.499 -5.966 1.00 96.56 190 THR A C 1
ATOM 1358 O O . THR A 1 190 ? 10.083 5.569 -5.165 1.00 96.56 190 THR A O 1
ATOM 13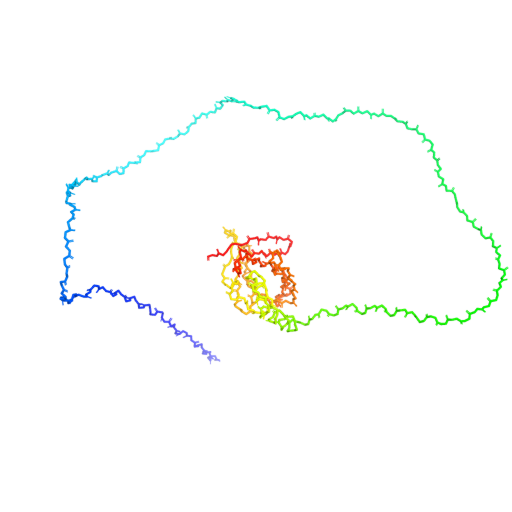61 N N . LEU A 1 191 ? 11.052 6.497 -6.953 1.00 97.44 191 LEU A N 1
ATOM 1362 C CA . LEU A 1 191 ? 11.874 5.325 -7.261 1.00 97.44 191 LEU A CA 1
ATOM 1363 C C . LEU A 1 191 ? 13.180 5.310 -6.462 1.00 97.44 191 LEU A C 1
ATOM 1365 O O . LEU A 1 191 ? 13.558 4.273 -5.925 1.00 97.44 191 LEU A O 1
ATOM 1369 N N . ASP A 1 192 ? 13.849 6.459 -6.369 1.00 96.31 192 ASP A N 1
ATOM 1370 C CA . ASP A 1 192 ? 15.171 6.600 -5.749 1.00 96.31 192 ASP A CA 1
ATOM 1371 C C . ASP A 1 192 ? 15.140 6.461 -4.224 1.00 96.31 192 ASP A C 1
ATOM 1373 O O . ASP A 1 192 ? 16.026 5.834 -3.633 1.00 96.31 192 ASP A O 1
ATOM 1377 N N . ASP A 1 193 ? 14.084 6.978 -3.600 1.00 96.00 193 ASP A N 1
ATOM 1378 C CA . ASP A 1 193 ? 13.812 6.819 -2.171 1.00 96.00 193 ASP A CA 1
ATOM 1379 C C . ASP A 1 193 ? 13.078 5.496 -1.884 1.00 96.00 193 ASP A C 1
ATOM 1381 O O . ASP A 1 193 ? 13.279 4.889 -0.835 1.00 96.00 193 ASP A O 1
ATOM 1385 N N . GLY A 1 194 ? 12.307 4.992 -2.855 1.00 98.06 194 GLY A N 1
ATOM 1386 C CA . GLY A 1 194 ? 11.630 3.695 -2.797 1.00 98.06 194 GLY A CA 1
ATOM 1387 C C . GLY A 1 194 ? 10.202 3.727 -2.252 1.00 98.06 194 GLY A C 1
ATOM 1388 O O . GLY A 1 194 ? 9.711 2.684 -1.826 1.00 98.06 194 GLY A O 1
ATOM 1389 N N . HIS A 1 195 ? 9.541 4.884 -2.215 1.00 98.38 195 HIS A N 1
ATOM 1390 C CA . HIS A 1 195 ? 8.206 5.014 -1.627 1.00 98.38 195 HIS A CA 1
ATOM 1391 C C . HIS A 1 195 ? 7.082 4.674 -2.609 1.00 98.38 195 HIS A C 1
ATOM 1393 O O . HIS A 1 195 ? 7.076 5.114 -3.761 1.00 98.38 195 HIS A O 1
ATOM 1399 N N . TYR A 1 196 ? 6.065 3.982 -2.103 1.00 98.44 196 TYR A N 1
ATOM 1400 C CA . TYR A 1 196 ? 4.739 3.871 -2.698 1.00 98.44 196 TYR A CA 1
ATOM 1401 C C . TYR A 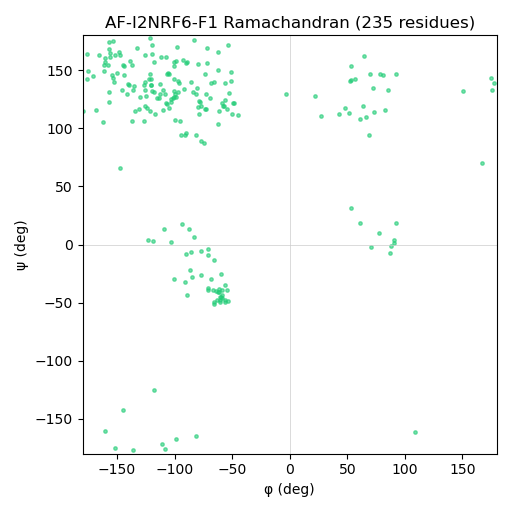1 196 ? 3.707 4.484 -1.743 1.00 98.44 196 TYR A C 1
ATOM 1403 O O . TYR A 1 196 ? 3.443 3.947 -0.666 1.00 98.44 196 TYR A O 1
ATOM 1411 N N . HIS A 1 197 ? 3.113 5.603 -2.155 1.00 98.00 197 HIS A N 1
ATOM 1412 C CA . HIS A 1 197 ? 2.118 6.350 -1.394 1.00 98.00 197 HIS A CA 1
ATOM 1413 C C . HIS A 1 197 ? 0.714 6.083 -1.954 1.00 98.00 197 HIS A C 1
ATOM 1415 O O . HIS A 1 197 ? 0.454 6.358 -3.125 1.00 98.00 197 HIS A O 1
ATOM 1421 N N . ALA A 1 198 ? -0.213 5.601 -1.126 1.00 97.81 198 ALA A N 1
ATOM 1422 C CA . ALA A 1 198 ? -1.595 5.308 -1.503 1.00 97.81 198 ALA A CA 1
ATOM 1423 C C . ALA A 1 198 ? -2.602 6.112 -0.672 1.00 97.81 198 ALA A C 1
ATOM 1425 O O . ALA A 1 198 ? -2.513 6.180 0.549 1.00 97.81 198 ALA A O 1
ATOM 1426 N N . ASN A 1 199 ? -3.626 6.652 -1.325 1.00 97.88 199 ASN A N 1
ATOM 1427 C CA . ASN A 1 199 ? -4.835 7.131 -0.666 1.00 97.88 199 ASN A CA 1
ATOM 1428 C C . ASN A 1 199 ? -5.775 5.942 -0.450 1.00 97.88 199 ASN A C 1
ATOM 1430 O O . ASN A 1 199 ? -6.026 5.163 -1.374 1.00 97.88 199 ASN A O 1
ATOM 1434 N N . LEU A 1 200 ? -6.293 5.807 0.768 1.00 98.12 200 LEU A N 1
ATOM 1435 C CA . LEU A 1 200 ? -7.153 4.707 1.188 1.00 98.12 200 LEU A CA 1
ATOM 1436 C C . LEU A 1 200 ? -8.567 5.213 1.473 1.00 98.12 200 LEU A C 1
ATOM 1438 O O . LEU A 1 200 ? -8.746 6.251 2.109 1.00 98.12 200 LEU A O 1
ATOM 1442 N N . SER A 1 201 ? -9.569 4.448 1.043 1.00 97.56 201 SER A N 1
ATOM 1443 C CA . SER A 1 201 ? -10.988 4.722 1.295 1.00 97.56 201 SER A CA 1
ATOM 1444 C C . SER A 1 201 ? -11.732 3.455 1.709 1.00 97.56 201 SER A C 1
ATOM 1446 O O . SER A 1 201 ? -11.604 2.420 1.050 1.00 97.56 201 SER A O 1
ATOM 1448 N N . ALA A 1 202 ? -12.533 3.551 2.766 1.00 97.25 202 ALA A N 1
ATOM 1449 C CA . ALA A 1 202 ? -13.408 2.492 3.256 1.00 97.25 202 ALA A CA 1
ATOM 1450 C C . ALA A 1 202 ? -14.892 2.795 2.960 1.00 97.25 202 ALA A C 1
ATOM 1452 O O . ALA A 1 202 ? -15.279 3.929 2.671 1.00 97.25 202 ALA A O 1
ATOM 1453 N N . GLY A 1 203 ? -15.735 1.756 2.998 1.00 93.56 203 GLY A N 1
ATOM 1454 C CA . GLY A 1 203 ? -17.156 1.838 2.619 1.00 93.56 203 GLY A CA 1
ATOM 1455 C C . GLY A 1 203 ? -18.060 2.609 3.593 1.00 93.56 203 GLY A C 1
ATOM 1456 O O . GLY A 1 203 ? -19.214 2.874 3.273 1.00 93.56 203 GLY A O 1
ATOM 1457 N N . ASP A 1 204 ? -17.542 2.975 4.764 1.00 91.75 204 ASP A N 1
ATOM 1458 C CA . ASP A 1 204 ? -18.152 3.871 5.755 1.00 91.75 204 ASP A CA 1
ATOM 1459 C C . ASP A 1 204 ? -17.866 5.362 5.474 1.00 91.75 204 ASP A C 1
ATOM 1461 O O . ASP A 1 204 ? -18.411 6.232 6.151 1.00 91.75 204 ASP A O 1
ATOM 1465 N N . GLY A 1 205 ? -17.013 5.664 4.488 1.00 93.69 205 GLY A N 1
ATOM 1466 C CA . GLY A 1 205 ? -16.504 7.006 4.206 1.00 93.69 205 GLY A CA 1
ATOM 1467 C C . GLY A 1 205 ? -15.206 7.357 4.943 1.00 93.69 205 GLY A C 1
ATOM 1468 O O . GLY A 1 205 ? -14.701 8.465 4.760 1.00 93.69 205 GLY A O 1
ATOM 1469 N N . SER A 1 206 ? -14.632 6.445 5.739 1.00 94.50 206 SER A N 1
ATOM 1470 C CA . SER A 1 206 ? -13.329 6.661 6.373 1.00 94.50 206 SER A CA 1
ATOM 1471 C C . SER A 1 206 ? -12.210 6.737 5.334 1.00 94.50 206 SER A C 1
ATOM 1473 O O . SER A 1 206 ? -12.143 5.940 4.394 1.00 94.50 206 SER A O 1
ATOM 1475 N N . ALA A 1 207 ? -11.278 7.665 5.557 1.00 97.31 207 ALA A N 1
ATOM 1476 C CA . ALA A 1 207 ? -10.055 7.815 4.777 1.00 97.31 207 ALA A CA 1
ATOM 1477 C C . ALA A 1 207 ? -8.797 7.606 5.640 1.00 97.31 207 ALA A C 1
ATOM 1479 O O . ALA A 1 207 ? -8.827 7.767 6.866 1.00 97.31 207 ALA A O 1
ATOM 1480 N N . ALA A 1 208 ? -7.701 7.249 4.972 1.00 98.25 208 ALA A N 1
ATOM 1481 C CA . ALA A 1 208 ? -6.338 7.153 5.500 1.00 98.25 208 ALA A CA 1
ATOM 1482 C C . ALA A 1 208 ? -5.332 7.277 4.334 1.00 98.25 208 ALA A C 1
ATOM 1484 O O . ALA A 1 208 ? -5.740 7.267 3.170 1.00 98.25 208 ALA A O 1
ATOM 1485 N N . THR A 1 209 ? -4.026 7.331 4.609 1.00 98.38 209 THR A N 1
ATOM 1486 C CA . THR A 1 209 ? -2.998 7.111 3.573 1.00 98.38 209 THR A CA 1
ATOM 1487 C C . THR A 1 209 ? -2.007 6.017 3.961 1.00 98.38 209 THR A C 1
ATOM 1489 O O . THR A 1 209 ? -1.493 5.995 5.080 1.00 98.38 209 THR A O 1
ATOM 1492 N N . LEU A 1 210 ? -1.772 5.123 3.001 1.00 98.50 210 LEU A N 1
ATOM 1493 C CA . LEU A 1 210 ? -0.695 4.144 2.888 1.00 98.50 210 LEU A CA 1
ATOM 1494 C C . LEU A 1 210 ? 0.662 4.781 2.540 1.00 98.50 210 LEU A C 1
ATOM 1496 O O . LEU A 1 210 ? 0.721 5.482 1.535 1.00 98.50 210 LEU A O 1
ATOM 1500 N N . ASP A 1 211 ? 1.745 4.494 3.256 1.00 98.50 211 ASP A N 1
ATOM 1501 C CA . ASP A 1 211 ? 3.112 4.608 2.733 1.00 98.50 211 ASP A CA 1
ATOM 1502 C C . ASP A 1 211 ? 3.840 3.267 2.894 1.00 98.50 211 ASP A C 1
ATOM 1504 O O . ASP A 1 211 ? 3.843 2.682 3.979 1.00 98.50 211 ASP A O 1
ATOM 1508 N N . ILE A 1 212 ? 4.427 2.766 1.809 1.00 98.56 212 ILE A N 1
ATOM 1509 C CA . ILE A 1 212 ? 5.174 1.506 1.753 1.00 98.56 212 ILE A CA 1
ATOM 1510 C C . ILE A 1 212 ? 6.570 1.830 1.224 1.00 98.56 212 ILE A C 1
ATOM 1512 O O . ILE A 1 212 ? 6.706 2.268 0.081 1.00 98.56 212 ILE A O 1
ATOM 1516 N N . VAL A 1 213 ? 7.604 1.592 2.031 1.00 98.50 213 VAL A N 1
ATOM 1517 C CA . VAL A 1 213 ? 8.997 1.854 1.644 1.00 98.50 213 VAL A CA 1
ATOM 1518 C C . VAL A 1 213 ? 9.655 0.562 1.182 1.00 98.50 213 VAL A C 1
ATOM 1520 O O . VAL A 1 213 ? 9.658 -0.443 1.895 1.00 98.50 213 VAL A O 1
ATOM 1523 N N . VAL A 1 214 ? 10.234 0.589 -0.013 1.00 98.50 214 VAL A N 1
ATOM 1524 C CA . VAL A 1 214 ? 10.975 -0.520 -0.618 1.00 98.50 214 VAL A CA 1
ATOM 1525 C C . VAL A 1 214 ? 12.477 -0.279 -0.456 1.00 98.50 214 VAL A C 1
ATOM 1527 O O . VAL A 1 214 ? 13.002 0.775 -0.818 1.00 98.50 214 VAL A O 1
ATOM 1530 N N . GLY A 1 215 ? 13.182 -1.266 0.092 1.00 98.06 215 GLY A N 1
ATOM 1531 C CA . GLY A 1 215 ? 14.628 -1.269 0.283 1.00 98.06 215 GLY A CA 1
ATOM 1532 C C . GLY A 1 215 ? 15.420 -1.433 -1.017 1.00 98.06 215 GLY A C 1
ATOM 1533 O O . GLY A 1 215 ? 14.886 -1.763 -2.076 1.00 98.06 215 GLY A O 1
ATOM 1534 N N . LYS A 1 216 ? 16.741 -1.225 -0.936 1.00 97.56 216 LYS A N 1
ATOM 1535 C CA . LYS A 1 216 ? 17.662 -1.336 -2.088 1.00 97.56 216 LYS A CA 1
ATOM 1536 C C . LYS A 1 216 ? 17.774 -2.765 -2.654 1.00 97.56 216 LYS A C 1
ATOM 1538 O O . LYS A 1 216 ? 18.268 -2.941 -3.762 1.00 97.56 216 LYS A O 1
ATOM 1543 N N . ASP A 1 217 ? 17.286 -3.757 -1.916 1.00 96.75 217 ASP A N 1
ATOM 1544 C CA . ASP A 1 217 ? 17.156 -5.170 -2.281 1.00 96.75 217 ASP A CA 1
ATOM 1545 C C . ASP A 1 217 ? 15.807 -5.525 -2.945 1.00 96.75 217 ASP A C 1
ATOM 1547 O O . ASP A 1 217 ? 15.651 -6.637 -3.443 1.00 96.75 217 ASP A O 1
ATOM 1551 N N . GLY A 1 218 ? 14.840 -4.600 -2.971 1.00 95.94 218 GLY A N 1
ATOM 1552 C CA . GLY A 1 218 ? 13.481 -4.829 -3.475 1.00 95.94 218 GLY A CA 1
ATOM 1553 C C . GLY A 1 218 ? 12.479 -5.360 -2.440 1.00 95.94 218 GLY A C 1
ATOM 1554 O O . GLY A 1 218 ? 11.305 -5.521 -2.775 1.00 95.94 218 GLY A O 1
ATOM 1555 N N . SER A 1 219 ? 12.896 -5.595 -1.191 1.00 96.38 219 SER A N 1
ATOM 1556 C CA . SER A 1 219 ? 11.998 -5.972 -0.087 1.00 96.38 219 SER A CA 1
ATOM 1557 C C . SER A 1 219 ? 11.280 -4.749 0.486 1.00 96.38 219 SER A C 1
ATOM 1559 O O . SER A 1 219 ? 11.803 -3.641 0.430 1.00 96.38 219 SER A O 1
ATOM 1561 N N . VAL A 1 220 ? 10.112 -4.920 1.114 1.00 98.06 220 VAL A N 1
ATOM 1562 C CA . VAL A 1 220 ? 9.488 -3.828 1.887 1.00 98.06 220 VAL A CA 1
ATOM 1563 C C . VAL A 1 220 ? 10.207 -3.675 3.229 1.00 98.06 220 VAL A C 1
ATOM 1565 O O . VAL A 1 220 ? 10.227 -4.611 4.030 1.00 98.06 220 VAL A O 1
ATOM 1568 N N . SER A 1 221 ? 10.791 -2.502 3.474 1.00 96.25 221 SER A N 1
ATOM 1569 C CA . SER A 1 221 ? 11.572 -2.185 4.675 1.00 96.25 221 SER A CA 1
ATOM 1570 C C . SER A 1 221 ? 10.726 -1.589 5.803 1.00 96.25 221 SER A C 1
ATOM 1572 O O . SER A 1 221 ? 11.007 -1.840 6.976 1.00 96.25 221 SER A O 1
ATOM 1574 N N . SER A 1 222 ? 9.676 -0.836 5.473 1.00 96.06 222 SER A N 1
ATOM 1575 C CA . SER A 1 222 ? 8.718 -0.301 6.442 1.00 96.06 222 SER A CA 1
ATOM 1576 C C . SER A 1 222 ? 7.363 0.001 5.804 1.00 96.06 222 SER A C 1
ATOM 1578 O O . SER A 1 222 ? 7.234 0.149 4.586 1.00 96.06 222 SER A O 1
ATOM 1580 N N . VAL A 1 223 ? 6.348 0.110 6.658 1.00 98.50 223 VAL A N 1
ATOM 1581 C CA . VAL A 1 223 ? 5.021 0.619 6.308 1.00 98.50 223 VAL A CA 1
ATOM 1582 C C . VAL A 1 223 ? 4.685 1.734 7.291 1.00 98.50 223 VAL A C 1
ATOM 1584 O O . VAL A 1 223 ? 4.933 1.598 8.486 1.00 98.50 223 VAL A O 1
ATOM 1587 N N . THR A 1 224 ? 4.122 2.840 6.819 1.00 98.44 224 THR A N 1
ATOM 1588 C CA . THR A 1 224 ? 3.576 3.904 7.672 1.00 98.44 224 THR A CA 1
ATOM 1589 C C . THR A 1 224 ? 2.131 4.162 7.270 1.00 98.44 224 THR A C 1
ATOM 1591 O O . THR A 1 224 ? 1.807 4.163 6.086 1.00 98.44 224 THR A O 1
ATOM 1594 N N . VAL A 1 225 ? 1.252 4.376 8.248 1.00 98.12 225 VAL A N 1
ATOM 1595 C CA . VAL A 1 225 ? -0.140 4.772 8.010 1.00 98.12 225 VAL A CA 1
ATOM 1596 C C . VAL A 1 225 ? -0.420 6.125 8.652 1.00 98.12 225 VAL A C 1
ATOM 1598 O O . VAL A 1 225 ? -0.091 6.346 9.817 1.00 98.12 225 VAL A O 1
ATOM 1601 N N . LEU A 1 226 ? -1.038 7.030 7.895 1.00 97.88 226 LEU A N 1
ATOM 1602 C CA . LEU A 1 226 ? -1.572 8.292 8.405 1.00 97.88 226 LEU A CA 1
ATOM 1603 C C . LEU A 1 226 ? -3.097 8.182 8.452 1.00 97.88 226 LEU A C 1
ATOM 1605 O O . LEU A 1 226 ? -3.739 7.976 7.418 1.00 97.88 226 LEU A O 1
ATOM 1609 N N . LYS A 1 227 ? -3.687 8.345 9.636 1.00 95.31 227 LYS A N 1
ATOM 1610 C CA . LYS A 1 227 ? -5.141 8.429 9.804 1.00 95.31 227 LYS A CA 1
ATOM 1611 C C . LYS A 1 227 ? -5.499 9.496 10.835 1.00 95.31 227 LYS A C 1
ATOM 1613 O O . LYS A 1 227 ? -4.846 9.623 11.862 1.00 95.31 227 LYS A O 1
ATOM 1618 N N . ASP A 1 228 ? -6.521 10.290 10.521 1.00 92.00 228 ASP A N 1
ATOM 1619 C CA . ASP A 1 228 ? -7.088 11.334 11.388 1.00 92.00 228 ASP A CA 1
ATOM 1620 C C . ASP A 1 228 ? -6.036 12.336 11.928 1.00 92.00 228 ASP A C 1
ATOM 1622 O O . ASP A 1 228 ? -6.158 12.882 13.021 1.00 92.00 228 ASP A O 1
ATOM 1626 N N . GLY A 1 229 ? -4.983 12.576 11.134 1.00 93.06 229 GLY A N 1
ATOM 1627 C CA . GLY A 1 229 ? -3.844 13.444 11.462 1.00 93.06 229 GLY A CA 1
ATOM 1628 C C . GLY A 1 229 ? -2.696 12.767 12.225 1.00 93.06 229 GLY A C 1
ATOM 1629 O O . GLY A 1 229 ? -1.639 13.376 12.376 1.00 93.06 229 GLY A O 1
ATOM 1630 N N . VAL A 1 230 ? -2.859 11.518 12.671 1.00 95.31 230 VAL A N 1
ATOM 1631 C CA . VAL A 1 230 ? -1.850 10.760 13.427 1.00 95.31 230 VAL A CA 1
ATOM 1632 C C . VAL A 1 230 ? -1.106 9.797 12.502 1.00 95.31 230 VAL A C 1
ATOM 1634 O O . VAL A 1 230 ? -1.719 9.039 11.750 1.00 95.31 230 VAL A O 1
ATOM 1637 N N . SER A 1 231 ? 0.228 9.841 12.545 1.00 96.81 231 SER A N 1
ATOM 1638 C CA . SER A 1 231 ? 1.107 8.958 11.770 1.00 96.81 231 SER A CA 1
ATOM 1639 C C . SER A 1 231 ? 1.636 7.818 12.639 1.00 96.81 231 SER A C 1
ATOM 1641 O O . SER A 1 231 ? 2.128 8.051 13.746 1.00 96.81 231 SER A O 1
ATOM 1643 N N . HIS A 1 232 ? 1.551 6.592 12.130 1.00 97.06 232 HIS A N 1
ATOM 1644 C CA . HIS A 1 232 ? 2.000 5.374 12.796 1.00 97.06 232 HIS A CA 1
ATOM 1645 C C . HIS A 1 232 ? 2.954 4.618 11.865 1.00 97.06 232 HIS A C 1
ATOM 1647 O O . HIS A 1 232 ? 2.524 4.016 10.880 1.00 97.06 232 HIS A O 1
ATOM 1653 N N . SER A 1 233 ? 4.252 4.643 12.174 1.00 97.25 233 SER A N 1
ATOM 1654 C CA . SER A 1 233 ? 5.245 3.794 11.507 1.00 97.25 233 SER A CA 1
ATOM 1655 C C . SER A 1 233 ? 5.226 2.393 12.115 1.00 97.25 233 SER A C 1
ATOM 1657 O O . SER A 1 233 ? 5.280 2.232 13.335 1.00 97.25 233 SER A O 1
ATOM 1659 N N . LEU A 1 234 ? 5.138 1.386 11.253 1.00 97.94 234 LEU A N 1
ATOM 1660 C CA . LEU A 1 234 ? 4.864 -0.003 11.593 1.00 97.94 234 LEU A CA 1
ATOM 1661 C C . LEU A 1 234 ? 6.028 -0.890 11.133 1.00 97.94 234 LEU A C 1
ATOM 1663 O O . LEU A 1 234 ? 6.591 -0.712 10.049 1.00 97.94 234 LEU A O 1
ATOM 1667 N N . THR A 1 235 ? 6.355 -1.896 11.938 1.00 96.31 235 THR A N 1
ATOM 1668 C CA . THR A 1 235 ? 7.278 -2.977 11.564 1.00 96.31 235 THR A CA 1
ATOM 1669 C C . THR A 1 235 ? 6.503 -4.254 11.278 1.00 96.31 235 THR A C 1
ATOM 1671 O O . THR A 1 235 ? 5.494 -4.503 11.934 1.00 96.31 235 THR A O 1
ATOM 1674 N N . ARG A 1 236 ? 6.980 -5.069 10.333 1.00 96.56 236 ARG A N 1
ATOM 1675 C CA . ARG A 1 236 ? 6.441 -6.410 10.073 1.00 96.56 236 ARG A CA 1
ATOM 1676 C C . ARG A 1 236 ? 6.477 -7.261 11.353 1.00 96.56 236 ARG A C 1
ATOM 1678 O O . ARG A 1 236 ? 7.455 -7.180 12.103 1.00 96.56 236 ARG A O 1
ATOM 1685 N N . GLU A 1 237 ? 5.409 -8.024 11.584 1.00 93.69 237 GLU A N 1
ATOM 1686 C CA . GLU A 1 237 ? 5.295 -9.016 12.673 1.00 93.69 237 GLU A CA 1
ATOM 1687 C C . GLU A 1 237 ? 5.975 -10.353 12.324 1.00 93.69 237 GLU A C 1
ATOM 1689 O O . GLU A 1 237 ? 5.941 -10.739 11.130 1.00 93.69 237 GLU A O 1
#

Secondary structure (DSSP, 8-state):
----------PPP------------------------------------------------------------------------------------------PPPPPPP---PPPHHHHHHHHHHHHTT---HHHHHHHHHTTT--TTT-EEEE-SSS-EEEE-TTS-EEEE-TTS--EEEEEEEEEE-TTT-EEEEEEEETTS-EEEEEEEEPTTSSEEEEEEEETTEEEEEEE-

Nearest PDB structures (foldseek):
  5jk2-assembly8_H  TM=6.821E-01  e=1.745E-02  Treponema pallidum subsp. pallidum str. Nichols
  5jk2-assembly6_F  TM=6.248E-01  e=5.228E-02  Treponema pallidum subsp. pallidum str. Nichols
  5jk2-assembly4_D  TM=6.186E-01  e=4.396E-02  Treponema pallidum subsp. pallidum str. Nichols
  5jk2-assembly10_B  TM=6.366E-01  e=6.586E-02  Treponema pallidum subsp. pallidum str. Nichols